Protein AF-A0A954K8K9-F1 (afdb_monomer)

Nearest PDB 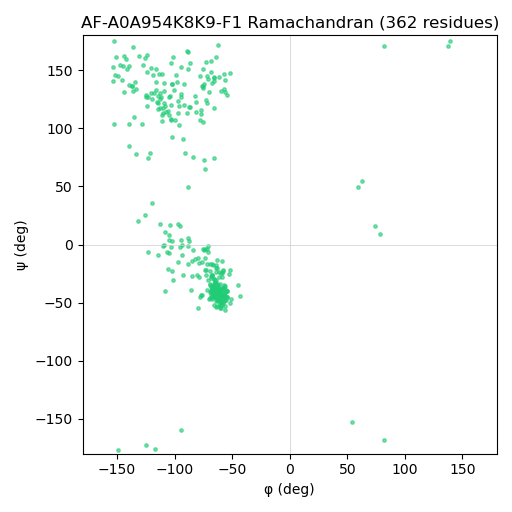structures (foldseek):
  8vh7-assembly2_B  TM=9.430E-01  e=3.653E-07  Pasteurella multocida
  8vh8-assembly4_D  TM=8.348E-01  e=7.525E-08  Pasteurella multocida
  8vh8-assembly3_C  TM=8.414E-01  e=2.571E-07  Pasteurella multocida
  8vh8-assembly2_B  TM=8.417E-01  e=5.833E-07  Pasteurella multocida
  8vh7-assembly1_A  TM=8.246E-01  e=6.558E-07  Pasteurella multocida

Sequence (364 aa):
LVVTSSATLSEKVAKERKNTLIRNAADSNWFSQPPETLRYHSDKPVVGYFGAISDWFDLDLVIKAAQAYPDYEFVLIGSTYMCDTRLAQSVKNIQLIGEVPYADLKGYLYAFDVCIIPFKLTDLILHTNPVKLYEYLAAGKPVVATAMPELLLVKEHVYVSHDSESFIRDIQTALNTKDEPAGIQSRKEFALENQWSNRVEKLEQTIETIYPSVSIVVLTYNNLEFTRACLDSLLEFTNYPNWELVIVDNASSDGTPKFLQTFAEQNDNVKLILNAENVGFSAGNNIGIQNSTGEYIVLLNNDTLMTRGWLWGLIRYFLRDDSLGLLGPVTNNIGNEAKVQMMYNTMEEMAIESRVYTSEHSRQ

Secondary structure (DSSP, 8-state):
--EESSHHHHHHHHTTS--EE----B-HHHHTSPPSS-S---SS-EEEEES---TTB-HHHHHHHHHH-TTSEEEEES--TTS--HHHHHSTTEEEEE---HHHHHHHHTT-SEEEE-B---HHHHT---HHHHHHHHTT--EEEE--HHHHTTTTTSEEESSHHHHHHHHHHHHHTTT-HHHHHHHHHHHHHTBHHHHHHHHHHHHHHHS--EEEEEEE-S-HHHHHHHHHHHHHH---SSEEEEEEE----SSHHHHHHHHHHT-TTEEEEE-SS---HHHHHHHHHHT---SEEEEEETT----TTHHHHHHHHHTT-TT-------BSS-SSTTBPP---SSHHHHHHHHHHHHHHHTT-

Mean predicted aligned error: 6.03 Å

Radius of gyration: 29.99 Å; Cα contacts (8 Å, |Δi|>4): 624; chains: 1; bounding box: 66×40×84 Å

Solvent-accessible surface area (backbone atoms only — not comparable to full-atom values): 19953 Å² total; per-residue (Å²): 140,46,78,26,43,22,69,58,39,34,58,60,44,51,77,81,40,82,66,46,76,54,56,64,38,24,66,17,80,64,41,51,46,84,57,98,53,72,70,51,85,71,99,45,58,27,40,26,39,73,49,76,38,31,73,55,41,34,58,68,57,52,47,53,38,42,68,74,38,72,73,35,35,36,42,39,33,27,46,49,94,60,38,90,51,71,69,48,73,70,38,90,40,48,43,80,71,36,71,72,62,76,87,50,49,50,11,40,55,72,48,30,45,26,35,54,47,55,52,43,89,41,77,70,49,52,41,46,47,68,42,62,55,27,43,38,17,11,54,23,40,30,37,36,29,42,67,39,68,67,52,65,77,42,49,93,60,32,50,67,19,88,48,69,67,49,42,44,51,43,49,55,52,35,51,77,48,34,82,39,65,68,58,24,49,54,19,27,51,56,13,57,75,36,16,49,70,58,48,49,54,52,49,50,55,52,50,41,76,72,41,72,37,29,18,38,26,32,49,39,66,42,60,45,70,40,39,47,52,17,53,53,27,43,66,75,26,57,85,65,85,34,61,39,38,27,38,26,34,36,44,42,84,57,69,31,60,65,53,50,51,57,51,34,75,74,33,96,54,42,46,78,43,80,40,94,52,66,69,52,72,69,54,40,46,50,55,25,58,75,71,50,83,36,83,39,78,42,86,41,62,34,79,44,76,58,40,78,51,49,65,56,66,56,52,57,50,52,77,73,37,84,83,63,88,78,86,80,78,72,38,76,80,58,98,55,88,47,42,44,92,80,88,64,95,46,71,67,50,42,44,52,52,50,50,52,54,50,58,76,56,66,81,114

pLDDT: mean 95.46, std 4.47, range [50.69, 98.88]

Foldseek 3Di:
DAEAADPVVCVVCVVPDDYHYQHAAAPLVVLQDADPAAPDDDPAAEEEDEDEQAPFAPVVLVLVLCVVCVRYAYEYEEHPPHPDCVSVVVRPRYHYPYYDDPSNVSSHLLNHQEYEARGDPDPVQLRDRDHVLLSNLSNLHAYQYEDHPNVVVVVVLYNYDPDSVSSSVVRVVSNVCSPPPVSSVVSNVVNVCRHPVVSVVVVLVVLQVVQFAEEEEEEDADPQVLLVQAVVLCVVAPPRSHYAYEYEYQQHPDCNVVVVVVVCVVDVRYHYHYDPHRPDDVVSRVVSVVVDDTPYYHYDYSNDHDAHCRVVLFVVVCVVDVPDDDDDAQDCDDDDPSHDDDDDDDVVSVNVRVCVVSVVVSVD

Structure (mmCIF, N/CA/C/O backbone):
data_AF-A0A954K8K9-F1
#
_entry.id   AF-A0A954K8K9-F1
#
loop_
_atom_site.group_PDB
_atom_site.id
_atom_site.type_symbol
_atom_site.label_atom_id
_atom_site.label_alt_id
_atom_site.label_comp_id
_atom_site.label_asym_id
_atom_site.label_entity_id
_atom_site.label_seq_id
_atom_site.pdbx_PDB_ins_code
_atom_site.Cartn_x
_atom_site.Cartn_y
_atom_site.Cartn_z
_atom_site.occupancy
_atom_site.B_iso_or_equiv
_atom_site.auth_seq_id
_atom_site.auth_comp_id
_atom_site.auth_asym_id
_atom_site.auth_atom_id
_atom_site.pdbx_PDB_model_num
ATOM 1 N N . LEU A 1 1 ? -13.425 -1.083 1.656 1.00 85.88 1 LEU A N 1
ATOM 2 C CA . LEU A 1 1 ? -12.360 -0.254 1.054 1.00 85.88 1 LEU A CA 1
ATOM 3 C C . LEU A 1 1 ? -12.106 -0.737 -0.366 1.00 85.88 1 LEU A C 1
ATOM 5 O O . LEU A 1 1 ? -11.902 -1.929 -0.550 1.00 85.88 1 LEU A O 1
ATOM 9 N N . VAL A 1 2 ? -12.177 0.155 -1.354 1.00 93.38 2 VAL A N 1
ATOM 10 C CA . VAL A 1 2 ? -11.751 -0.127 -2.733 1.00 93.38 2 VAL A CA 1
ATOM 11 C C . VAL A 1 2 ? -10.478 0.669 -2.988 1.00 93.38 2 VAL A C 1
ATOM 13 O O . VAL A 1 2 ? -10.489 1.889 -2.838 1.00 93.38 2 VAL A O 1
ATOM 16 N N . VAL A 1 3 ? -9.398 -0.019 -3.347 1.00 95.44 3 VAL A N 1
ATOM 17 C CA . VAL A 1 3 ? -8.109 0.600 -3.671 1.00 95.44 3 VAL A CA 1
ATOM 18 C C . VAL A 1 3 ? -7.871 0.472 -5.167 1.00 95.44 3 VAL A C 1
ATOM 20 O O . VAL A 1 3 ? -8.060 -0.602 -5.737 1.00 95.44 3 VAL A O 1
ATOM 23 N N . THR A 1 4 ? -7.481 1.567 -5.807 1.00 97.19 4 THR A N 1
ATOM 24 C CA . THR A 1 4 ? -7.104 1.604 -7.224 1.00 97.19 4 THR A CA 1
ATOM 25 C C . THR A 1 4 ? -5.636 1.990 -7.354 1.00 97.19 4 THR A C 1
ATOM 27 O O . THR A 1 4 ? -5.106 2.686 -6.491 1.00 97.19 4 THR A O 1
ATOM 30 N N . SER A 1 5 ? -4.965 1.526 -8.411 1.00 96.50 5 SER A N 1
ATOM 31 C CA . SER A 1 5 ? -3.517 1.713 -8.591 1.00 96.50 5 SER A CA 1
ATOM 32 C C . SER A 1 5 ? -3.136 2.763 -9.633 1.00 96.50 5 SER A C 1
ATOM 34 O O . SER A 1 5 ? -1.962 3.099 -9.737 1.00 96.50 5 SER A O 1
ATOM 36 N N . SER A 1 6 ? -4.093 3.308 -10.382 1.00 97.06 6 SER A N 1
ATOM 37 C C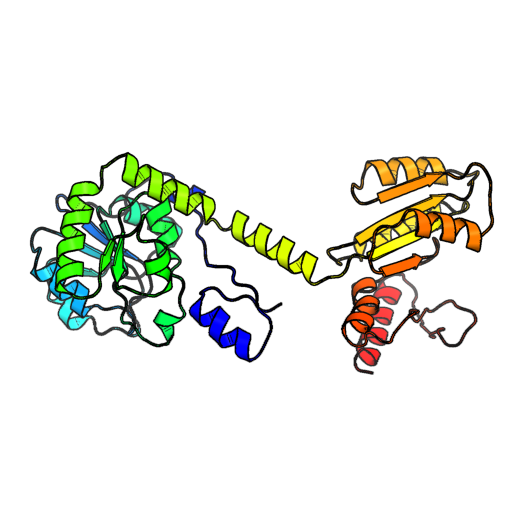A . SER A 1 6 ? -3.872 4.360 -11.382 1.00 97.06 6 SER A CA 1
ATOM 38 C C . SER A 1 6 ? -4.988 5.402 -11.342 1.00 97.06 6 SER A C 1
ATOM 40 O O . SER A 1 6 ? -6.117 5.101 -10.945 1.00 97.06 6 SER A O 1
ATOM 42 N N . ALA A 1 7 ? -4.682 6.629 -11.760 1.00 96.25 7 ALA A N 1
ATOM 43 C CA . ALA A 1 7 ? -5.632 7.738 -11.758 1.00 96.25 7 ALA A CA 1
ATOM 44 C C . ALA A 1 7 ? -6.853 7.451 -12.644 1.00 96.25 7 ALA A C 1
ATOM 46 O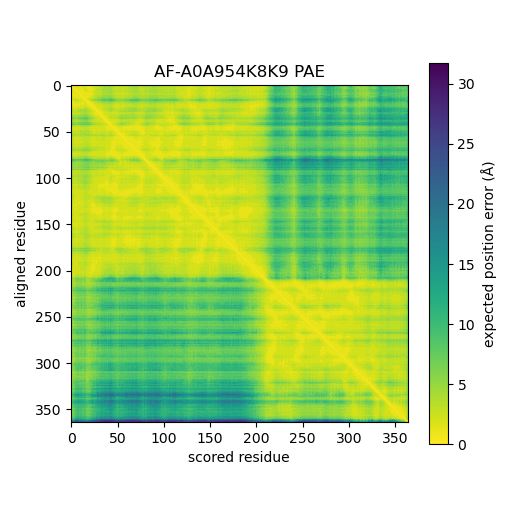 O . ALA A 1 7 ? -7.988 7.589 -12.201 1.00 96.25 7 ALA A O 1
ATOM 47 N N . THR A 1 8 ? -6.632 6.947 -13.856 1.00 95.81 8 THR A N 1
ATOM 48 C CA . THR A 1 8 ? -7.703 6.575 -14.794 1.00 95.81 8 THR A CA 1
ATOM 49 C C . THR A 1 8 ? -8.609 5.476 -14.232 1.00 95.81 8 THR A C 1
ATOM 51 O O . THR A 1 8 ? -9.830 5.543 -14.382 1.00 95.81 8 THR A O 1
ATOM 54 N N . LEU A 1 9 ? -8.051 4.480 -13.527 1.00 96.38 9 LEU A N 1
ATOM 55 C CA . LEU A 1 9 ? -8.844 3.446 -12.853 1.00 96.38 9 LEU A CA 1
ATOM 56 C C . LEU A 1 9 ? -9.620 4.016 -11.670 1.00 96.38 9 LEU A C 1
ATOM 58 O O . LEU A 1 9 ? -10.790 3.678 -11.494 1.00 96.38 9 LEU A O 1
ATOM 62 N N . SER A 1 10 ? -8.994 4.901 -10.897 1.00 97.06 10 SER A N 1
ATOM 63 C CA . SER A 1 10 ? -9.638 5.618 -9.798 1.00 97.06 10 SER A CA 1
ATOM 64 C C . SER A 1 10 ? -10.849 6.416 -10.281 1.00 97.06 10 SER A C 1
ATOM 66 O O . SER A 1 10 ? -11.939 6.257 -9.732 1.00 97.06 10 SER A O 1
ATOM 68 N N . GLU A 1 11 ? -10.702 7.185 -11.361 1.00 96.44 11 GLU A N 1
ATOM 69 C CA . GLU A 1 11 ? -11.781 7.954 -11.991 1.00 96.44 11 GLU A CA 1
ATOM 70 C C . GLU A 1 11 ? -12.893 7.057 -12.545 1.00 96.44 11 GLU A C 1
ATOM 72 O O . GLU A 1 11 ? -14.079 7.360 -12.390 1.00 96.44 11 GLU A O 1
ATOM 77 N N . LYS A 1 12 ? -12.537 5.929 -13.172 1.00 95.50 12 LYS A N 1
ATOM 78 C CA . LYS A 1 12 ? -13.510 4.956 -13.687 1.00 95.50 12 LYS A CA 1
ATOM 79 C C . LYS A 1 12 ? -14.339 4.348 -12.555 1.00 95.50 12 LYS A C 1
ATOM 81 O O . LYS A 1 12 ? -15.563 4.324 -12.650 1.00 95.50 12 LYS A O 1
ATOM 86 N N . VAL A 1 13 ? -13.688 3.904 -11.479 1.00 96.62 13 VAL A N 1
ATOM 87 C CA . VAL A 1 13 ? -14.343 3.294 -10.310 1.00 96.62 13 VAL A CA 1
ATOM 88 C C . VAL A 1 13 ? -15.158 4.317 -9.518 1.00 96.62 13 VAL A C 1
ATOM 90 O O . VAL A 1 13 ? -16.234 3.976 -9.027 1.00 96.62 13 VAL A O 1
ATOM 93 N N . ALA A 1 14 ? -14.703 5.572 -9.435 1.00 96.38 14 ALA A N 1
ATOM 94 C CA . ALA A 1 14 ? -15.379 6.649 -8.705 1.00 96.38 14 ALA A CA 1
ATOM 95 C C . ALA A 1 14 ? -16.812 6.918 -9.194 1.00 96.38 14 ALA A C 1
ATOM 97 O O . ALA A 1 14 ? -17.630 7.421 -8.426 1.00 96.38 14 ALA A O 1
ATOM 98 N N . LYS A 1 15 ? -17.139 6.543 -10.439 1.00 96.25 15 LYS A N 1
ATOM 99 C CA . LYS A 1 15 ? -18.501 6.629 -10.995 1.00 96.25 15 LYS A CA 1
ATOM 100 C C . LYS A 1 15 ? -19.489 5.671 -10.329 1.00 96.25 15 LYS A C 1
ATOM 102 O O . LYS A 1 15 ? -20.684 5.936 -10.340 1.00 96.25 15 LYS A O 1
ATOM 107 N N . GLU A 1 16 ? -19.001 4.564 -9.775 1.00 95.81 16 GLU A N 1
ATOM 108 C CA . GLU A 1 16 ? -19.832 3.539 -9.136 1.00 95.81 16 GLU A CA 1
ATOM 109 C C . GLU A 1 16 ? -19.676 3.532 -7.616 1.00 95.81 16 GLU A C 1
ATOM 111 O O . GLU A 1 16 ? -20.645 3.308 -6.892 1.00 95.81 16 GLU A O 1
ATOM 116 N N . ARG A 1 17 ? -18.446 3.707 -7.118 1.00 92.88 17 ARG A N 1
ATOM 117 C CA . ARG A 1 17 ? -18.096 3.502 -5.708 1.00 92.88 17 ARG A CA 1
ATOM 118 C C . ARG A 1 17 ? -16.964 4.426 -5.271 1.00 92.88 17 ARG A C 1
ATOM 120 O O . ARG A 1 17 ? -16.008 4.658 -6.011 1.00 92.88 17 ARG A O 1
ATOM 127 N N . LYS A 1 18 ? -17.023 4.874 -4.011 1.00 91.44 18 LYS A N 1
ATOM 128 C CA . LYS A 1 18 ? -15.892 5.544 -3.351 1.00 91.44 18 LYS A CA 1
ATOM 129 C C . LYS A 1 18 ? -14.666 4.625 -3.383 1.00 91.44 18 LYS A C 1
ATOM 131 O O . LYS A 1 18 ? -14.771 3.436 -3.075 1.00 91.44 18 LYS A O 1
ATOM 136 N N . ASN A 1 19 ? -13.517 5.181 -3.747 1.00 95.50 19 ASN A N 1
ATOM 137 C CA . ASN A 1 19 ? -12.246 4.471 -3.781 1.00 95.50 19 ASN A CA 1
ATOM 138 C C . ASN A 1 19 ? -11.101 5.397 -3.369 1.00 95.50 19 ASN A C 1
ATOM 140 O O . ASN A 1 19 ? -11.246 6.618 -3.422 1.00 95.50 19 ASN A O 1
ATOM 144 N N . THR A 1 20 ? -9.976 4.794 -3.004 1.00 95.56 20 THR A N 1
ATOM 145 C CA . THR A 1 20 ? -8.728 5.504 -2.722 1.00 95.56 20 THR A CA 1
ATOM 146 C C . THR A 1 20 ? -7.671 5.082 -3.731 1.00 95.56 20 THR A C 1
ATOM 148 O O . THR A 1 20 ? -7.481 3.890 -3.978 1.00 95.56 20 THR A O 1
ATOM 151 N N . LEU A 1 21 ? -6.969 6.060 -4.301 1.00 96.69 21 LEU A N 1
ATOM 152 C CA . LEU A 1 21 ? -5.828 5.821 -5.176 1.00 96.69 21 LEU A CA 1
ATOM 153 C C . LEU A 1 21 ? -4.573 5.555 -4.337 1.00 96.69 21 LEU A C 1
ATOM 155 O O . LEU A 1 21 ? -4.068 6.454 -3.667 1.00 96.69 21 LEU A O 1
ATOM 159 N N . ILE A 1 22 ? -4.052 4.333 -4.414 1.00 96.94 22 ILE A N 1
ATOM 160 C CA . ILE A 1 22 ? -2.743 3.945 -3.881 1.00 96.94 22 ILE A CA 1
ATOM 161 C C . ILE A 1 22 ? -1.995 3.256 -5.019 1.00 96.94 22 ILE A C 1
ATOM 163 O O . ILE A 1 22 ? -2.297 2.123 -5.389 1.00 96.94 22 ILE A O 1
ATOM 167 N N . ARG A 1 23 ? -1.041 3.979 -5.611 1.00 97.38 23 ARG A N 1
ATOM 168 C CA . ARG A 1 23 ? -0.217 3.483 -6.721 1.00 97.38 23 ARG A CA 1
ATOM 169 C C . ARG A 1 23 ? 0.650 2.307 -6.289 1.00 97.38 23 ARG A C 1
ATOM 171 O O . ARG A 1 23 ? 0.925 2.134 -5.100 1.00 97.38 23 ARG A O 1
ATOM 178 N N . ASN A 1 24 ? 1.139 1.552 -7.269 1.00 97.62 24 ASN A N 1
ATOM 179 C CA . ASN A 1 24 ? 2.158 0.549 -7.004 1.00 97.62 24 ASN A CA 1
ATOM 180 C C . ASN A 1 24 ? 3.447 1.204 -6.475 1.00 97.62 24 ASN A C 1
ATOM 182 O O . ASN A 1 24 ? 3.601 2.434 -6.405 1.00 97.62 24 ASN A O 1
ATOM 186 N N . ALA A 1 25 ? 4.356 0.340 -6.053 1.00 97.50 25 ALA A N 1
ATOM 187 C CA . ALA A 1 25 ? 5.659 0.677 -5.518 1.00 97.50 25 ALA A CA 1
ATOM 188 C C . ALA A 1 25 ? 6.651 -0.445 -5.847 1.00 97.50 25 ALA A C 1
ATOM 190 O O . ALA A 1 25 ? 6.300 -1.408 -6.532 1.00 97.50 25 ALA A O 1
ATOM 191 N N . ALA A 1 26 ? 7.882 -0.311 -5.361 1.00 95.44 26 ALA A N 1
ATOM 192 C CA . ALA A 1 26 ? 8.906 -1.345 -5.425 1.00 95.44 26 ALA A CA 1
ATOM 193 C C . ALA A 1 26 ? 9.655 -1.472 -4.091 1.00 95.44 26 ALA A C 1
ATOM 195 O O . ALA A 1 26 ? 9.552 -0.613 -3.209 1.00 95.44 26 ALA A O 1
ATOM 196 N N . ASP A 1 27 ? 10.463 -2.529 -3.979 1.00 94.81 27 ASP A N 1
ATOM 197 C CA . ASP A 1 27 ? 11.472 -2.689 -2.928 1.00 94.81 27 ASP A CA 1
ATOM 198 C C . ASP A 1 27 ? 12.671 -1.763 -3.196 1.00 94.81 27 ASP A C 1
ATOM 200 O O . ASP A 1 27 ? 13.786 -2.209 -3.485 1.00 94.81 27 ASP A O 1
ATOM 204 N N . SER A 1 28 ? 12.449 -0.448 -3.140 1.00 94.62 28 SER A N 1
ATOM 205 C CA . SER A 1 28 ? 13.428 0.563 -3.562 1.00 94.62 28 SER A CA 1
ATOM 206 C C . SER A 1 28 ? 14.763 0.451 -2.814 1.00 94.62 28 SER A C 1
ATOM 208 O O . SER A 1 28 ? 15.833 0.589 -3.411 1.00 94.62 28 SER A O 1
ATOM 210 N N . ASN A 1 29 ? 14.733 0.104 -1.524 1.00 93.62 29 ASN A N 1
ATOM 211 C CA . ASN A 1 29 ? 15.949 -0.154 -0.744 1.00 93.62 29 ASN A CA 1
ATOM 212 C C . ASN A 1 29 ? 16.754 -1.348 -1.277 1.00 93.62 29 ASN A C 1
ATOM 214 O O . ASN A 1 29 ? 17.979 -1.320 -1.248 1.00 93.62 29 ASN A O 1
ATOM 218 N N . TRP A 1 30 ? 16.098 -2.388 -1.794 1.00 94.81 30 TRP A N 1
ATOM 219 C CA . TRP A 1 30 ? 16.785 -3.560 -2.334 1.00 94.81 30 TRP A CA 1
ATOM 220 C C . TRP A 1 30 ? 17.368 -3.298 -3.727 1.00 94.81 30 TRP A C 1
ATOM 222 O O . TRP A 1 30 ? 18.521 -3.662 -3.981 1.00 94.81 30 TRP A O 1
ATOM 232 N N . PHE A 1 31 ? 16.602 -2.639 -4.602 1.00 96.81 31 PHE A N 1
ATOM 233 C CA . PHE A 1 31 ? 17.021 -2.297 -5.967 1.00 96.81 31 PHE A CA 1
ATOM 234 C C . PHE A 1 31 ? 18.041 -1.157 -6.040 1.00 96.81 31 PHE A C 1
ATOM 236 O O . PHE A 1 31 ? 18.759 -1.071 -7.029 1.00 96.81 31 PHE A O 1
ATOM 243 N N . SER A 1 32 ? 18.140 -0.300 -5.020 1.00 95.88 32 SER A N 1
ATOM 244 C CA . SER A 1 32 ? 19.138 0.784 -4.973 1.00 95.88 32 SER A CA 1
ATOM 245 C C . SER A 1 32 ? 20.555 0.325 -4.632 1.00 95.88 32 SER A C 1
ATOM 247 O O . SER A 1 32 ? 21.517 1.069 -4.874 1.00 95.88 32 SER A O 1
ATOM 249 N N . GLN A 1 33 ? 20.689 -0.899 -4.113 1.00 95.19 33 GLN A N 1
ATOM 250 C CA . GLN A 1 33 ? 21.961 -1.514 -3.753 1.00 95.19 33 GLN A CA 1
ATOM 251 C C . GLN A 1 33 ? 22.491 -2.384 -4.896 1.00 95.19 33 GLN A C 1
ATOM 253 O O . GLN A 1 33 ? 21.760 -3.267 -5.357 1.00 95.19 33 GLN A O 1
ATOM 258 N N . PRO A 1 34 ? 23.760 -2.224 -5.312 1.00 94.50 34 PRO A N 1
ATOM 259 C CA . PRO A 1 34 ? 24.336 -3.045 -6.370 1.00 94.50 34 PRO A CA 1
ATOM 260 C C . PRO A 1 34 ? 24.256 -4.548 -6.040 1.00 94.50 34 PRO A C 1
ATOM 262 O O . PRO A 1 34 ? 24.294 -4.935 -4.868 1.00 94.50 34 PRO A O 1
ATOM 265 N N . PRO A 1 35 ? 24.094 -5.415 -7.053 1.00 96.06 35 PRO A N 1
ATOM 266 C CA . PRO A 1 35 ? 24.097 -6.860 -6.869 1.00 96.06 35 PRO A CA 1
ATOM 267 C C . PRO A 1 35 ? 25.517 -7.365 -6.584 1.00 96.06 35 PRO A C 1
ATOM 269 O O . PRO A 1 35 ? 26.498 -6.757 -7.005 1.00 96.06 35 PRO A O 1
ATOM 272 N N . GLU A 1 36 ? 25.627 -8.528 -5.940 1.00 94.25 36 GLU A N 1
ATOM 273 C CA . GLU A 1 36 ? 26.917 -9.213 -5.762 1.00 94.25 36 GLU A CA 1
ATOM 274 C C . GLU A 1 36 ? 27.506 -9.695 -7.093 1.00 94.25 36 GLU A C 1
ATOM 276 O O . GLU A 1 36 ? 28.718 -9.815 -7.250 1.00 94.25 36 GLU A O 1
ATOM 281 N N . THR A 1 37 ? 26.649 -10.013 -8.064 1.00 95.56 37 THR A N 1
ATOM 282 C CA . THR A 1 37 ? 27.055 -10.537 -9.368 1.00 95.56 37 THR A CA 1
ATOM 283 C C . THR A 1 37 ? 26.143 -9.983 -10.454 1.00 95.56 37 THR A C 1
ATOM 285 O O . THR A 1 37 ? 24.917 -10.031 -10.334 1.00 95.56 37 THR A O 1
ATOM 288 N N . LEU A 1 38 ? 26.744 -9.464 -11.526 1.00 97.00 38 LEU A N 1
ATOM 289 C CA . LEU A 1 38 ? 26.013 -9.100 -12.736 1.00 97.00 38 LEU A CA 1
ATOM 290 C C . LEU A 1 38 ? 25.560 -10.367 -13.463 1.00 97.00 38 LEU A C 1
ATOM 292 O O . LEU A 1 38 ? 26.267 -11.372 -13.499 1.00 97.00 38 LEU A O 1
ATOM 296 N N . ARG A 1 39 ? 24.359 -10.324 -14.037 1.00 97.25 39 ARG A N 1
ATOM 297 C CA . ARG A 1 39 ? 23.768 -11.465 -14.757 1.00 97.25 39 ARG A CA 1
ATOM 298 C C . ARG A 1 39 ? 23.839 -11.317 -16.276 1.00 97.25 39 ARG A C 1
ATOM 300 O O . ARG A 1 39 ? 23.449 -12.226 -17.002 1.00 97.25 39 ARG A O 1
ATOM 307 N N . TYR A 1 40 ? 24.363 -10.189 -16.746 1.00 97.50 40 TYR A N 1
ATOM 308 C CA . TYR A 1 40 ? 24.591 -9.898 -18.152 1.00 97.50 40 TYR A CA 1
ATOM 309 C C . TYR A 1 40 ? 25.861 -9.060 -18.300 1.00 97.50 40 TYR A C 1
ATOM 311 O O . TYR A 1 40 ? 26.135 -8.197 -17.467 1.00 97.50 40 TYR A O 1
ATOM 319 N N . HIS A 1 41 ? 26.634 -9.329 -19.349 1.00 96.25 41 HIS A N 1
ATOM 320 C CA . HIS A 1 41 ? 27.878 -8.632 -19.651 1.00 96.25 41 HIS A CA 1
ATOM 321 C C . HIS A 1 41 ? 27.917 -8.313 -21.139 1.00 96.25 41 HIS A C 1
ATOM 323 O O . HIS A 1 41 ? 27.664 -9.193 -21.959 1.00 96.25 41 HIS A O 1
ATOM 329 N N . SER A 1 42 ? 28.252 -7.069 -21.468 1.00 96.06 42 SER A N 1
ATOM 330 C CA . SER A 1 42 ? 28.403 -6.612 -22.843 1.00 96.06 42 SER A CA 1
ATOM 331 C C . SER A 1 42 ? 29.398 -5.464 -22.915 1.00 96.06 42 SER A C 1
ATOM 333 O O . SER A 1 42 ? 29.453 -4.635 -22.008 1.00 96.06 42 SER A O 1
ATOM 335 N N . ASP A 1 43 ? 30.151 -5.409 -24.011 1.00 96.25 43 ASP A N 1
ATOM 336 C CA . ASP A 1 43 ? 30.987 -4.255 -24.363 1.00 96.25 43 ASP A CA 1
ATOM 337 C C . ASP A 1 43 ? 30.178 -3.171 -25.104 1.00 96.25 43 ASP A C 1
ATOM 339 O O . ASP A 1 43 ? 30.696 -2.100 -25.424 1.00 96.25 43 ASP A O 1
ATOM 343 N N . LYS A 1 44 ? 28.905 -3.457 -25.412 1.00 97.88 44 LYS A N 1
ATOM 344 C CA . LYS A 1 44 ? 27.970 -2.564 -26.096 1.00 97.88 44 LYS A CA 1
ATOM 345 C C . LYS A 1 44 ? 26.978 -1.948 -25.110 1.00 97.88 44 LYS A C 1
ATOM 347 O O . LYS A 1 44 ? 26.690 -2.563 -24.085 1.00 97.88 44 LYS A O 1
ATOM 352 N N . PRO A 1 45 ? 26.385 -0.787 -25.443 1.00 98.44 45 PRO A N 1
ATOM 353 C CA . PRO A 1 45 ? 25.280 -0.239 -24.672 1.00 98.44 45 PRO A CA 1
ATOM 354 C C . PRO A 1 45 ? 24.112 -1.222 -24.555 1.00 98.44 45 PRO A C 1
ATOM 356 O O . PRO A 1 45 ? 23.649 -1.752 -25.568 1.00 98.44 45 PRO A O 1
ATOM 359 N N . VAL A 1 46 ? 23.612 -1.428 -23.337 1.00 98.81 46 VAL A N 1
ATOM 360 C CA . VAL A 1 46 ? 22.531 -2.377 -23.048 1.00 98.81 46 VAL A CA 1
ATOM 361 C C . VAL A 1 46 ? 21.219 -1.639 -22.782 1.00 98.81 46 VAL A C 1
ATOM 363 O O . VAL A 1 46 ? 21.066 -0.937 -21.781 1.00 98.81 46 VAL A O 1
ATOM 366 N N . VAL A 1 47 ? 20.238 -1.839 -23.657 1.00 98.88 47 VAL A N 1
ATOM 367 C CA . VAL A 1 47 ? 18.859 -1.372 -23.493 1.00 98.88 47 VAL A CA 1
ATOM 368 C C . VAL A 1 47 ? 18.021 -2.520 -22.940 1.00 98.88 47 VAL A C 1
ATOM 370 O O . VAL A 1 47 ? 17.827 -3.539 -23.600 1.00 98.88 47 VAL A O 1
ATOM 373 N N . GLY A 1 48 ? 17.539 -2.380 -21.711 1.00 98.75 48 GLY A N 1
ATOM 374 C CA . GLY A 1 48 ? 16.947 -3.477 -20.961 1.00 98.75 48 GLY A CA 1
ATOM 375 C C . GLY A 1 48 ? 15.455 -3.342 -20.689 1.00 98.75 48 GLY A C 1
ATOM 376 O O . GLY A 1 48 ? 14.929 -2.254 -20.449 1.00 98.75 48 GLY A O 1
ATOM 377 N N . TYR A 1 49 ? 14.777 -4.482 -20.657 1.00 98.81 49 TYR A N 1
ATOM 378 C CA . TYR A 1 49 ? 13.425 -4.626 -20.137 1.00 98.81 49 TYR A CA 1
ATOM 379 C C . TYR A 1 49 ? 13.316 -5.921 -19.343 1.00 98.81 49 TYR A C 1
ATOM 381 O O . TYR A 1 49 ? 13.758 -6.971 -19.812 1.00 98.81 49 TYR A O 1
ATOM 389 N N . PHE A 1 50 ? 12.644 -5.870 -18.195 1.00 98.06 50 PHE A N 1
ATOM 390 C CA . PHE A 1 50 ? 12.078 -7.065 -17.588 1.00 98.06 50 PHE A CA 1
ATOM 391 C C . PHE A 1 50 ? 10.571 -6.930 -17.334 1.00 98.06 50 PHE A C 1
ATOM 393 O O . PHE A 1 50 ? 10.039 -5.846 -17.075 1.00 98.06 50 PHE A O 1
ATOM 400 N N . GLY A 1 51 ? 9.879 -8.063 -17.412 1.00 96.25 51 GLY A N 1
ATOM 401 C CA . GLY A 1 51 ? 8.436 -8.183 -17.235 1.00 96.25 51 GLY A CA 1
ATOM 402 C C . GLY A 1 51 ? 7.826 -9.125 -18.267 1.00 96.25 51 GLY A C 1
ATOM 403 O O . GLY A 1 51 ? 8.485 -9.553 -19.209 1.00 96.25 51 GLY A O 1
ATOM 404 N N . ALA A 1 52 ? 6.550 -9.470 -18.104 1.00 95.19 52 ALA A N 1
ATOM 405 C CA . ALA A 1 52 ? 5.862 -10.278 -19.107 1.00 95.19 52 ALA A CA 1
ATOM 406 C C . ALA A 1 52 ? 5.857 -9.562 -20.473 1.00 95.19 52 ALA A C 1
ATOM 408 O O . ALA A 1 52 ? 5.508 -8.391 -20.572 1.00 95.19 52 ALA A O 1
ATOM 409 N N . ILE A 1 53 ? 6.221 -10.274 -21.532 1.00 96.38 53 ILE A N 1
ATOM 410 C CA . ILE A 1 53 ? 6.226 -9.795 -22.914 1.00 96.38 53 ILE A CA 1
ATOM 411 C C . ILE A 1 53 ? 4.980 -10.381 -23.583 1.00 96.38 53 ILE A C 1
ATOM 413 O O . ILE A 1 53 ? 4.973 -11.510 -24.067 1.00 96.38 53 ILE A O 1
ATOM 417 N N . SER A 1 54 ? 3.891 -9.619 -23.557 1.00 94.62 54 SER A N 1
ATOM 418 C CA . SER A 1 54 ? 2.571 -10.034 -24.052 1.00 94.62 54 SER A CA 1
ATOM 419 C C . SER A 1 54 ? 2.122 -9.155 -25.224 1.00 94.62 54 SER A C 1
ATOM 421 O O . SER A 1 54 ? 2.838 -8.264 -25.664 1.00 94.62 54 SER A O 1
ATOM 423 N N . ASP A 1 55 ? 0.909 -9.376 -25.708 1.00 93.44 55 ASP A N 1
ATOM 424 C CA . ASP A 1 55 ? 0.184 -8.547 -26.674 1.00 93.44 55 ASP A CA 1
ATOM 425 C C . ASP A 1 55 ? 0.234 -7.023 -26.417 1.00 93.44 55 ASP A C 1
ATOM 427 O O . ASP A 1 55 ? 0.297 -6.248 -27.379 1.00 93.44 55 ASP A O 1
ATOM 431 N N . TRP A 1 56 ? 0.253 -6.589 -25.151 1.00 94.94 56 TRP A N 1
ATOM 432 C CA . TRP A 1 56 ? 0.384 -5.183 -24.739 1.00 94.94 56 TRP A CA 1
ATOM 433 C C . TRP A 1 56 ? 1.818 -4.631 -24.771 1.00 94.94 56 TRP A C 1
ATOM 435 O O . TRP A 1 56 ? 2.004 -3.416 -24.667 1.00 94.94 56 TRP A O 1
ATOM 445 N N . PHE A 1 57 ? 2.828 -5.485 -24.927 1.00 97.44 57 PHE A N 1
ATOM 446 C CA . PHE A 1 57 ? 4.214 -5.079 -25.138 1.00 97.44 57 PHE A CA 1
ATOM 447 C C . PHE A 1 57 ? 4.431 -4.748 -26.622 1.00 97.44 57 PHE A C 1
ATOM 449 O O . PHE A 1 57 ? 4.106 -5.536 -27.514 1.00 97.44 57 PHE A O 1
ATOM 456 N N . ASP A 1 58 ? 4.970 -3.568 -26.909 1.00 97.56 58 ASP A N 1
ATOM 457 C CA . ASP A 1 58 ? 5.232 -3.097 -28.266 1.00 97.56 58 ASP A CA 1
ATOM 458 C C . ASP A 1 58 ? 6.572 -3.628 -28.784 1.00 97.56 58 ASP A C 1
ATOM 460 O O . ASP A 1 58 ? 7.585 -2.930 -28.844 1.00 97.56 58 ASP A O 1
ATOM 464 N N . LEU A 1 59 ? 6.580 -4.916 -29.136 1.00 97.50 59 LEU A N 1
ATOM 465 C CA . LEU A 1 59 ? 7.769 -5.569 -29.675 1.00 97.50 59 LEU A CA 1
ATOM 466 C C . LEU A 1 59 ? 8.194 -4.975 -31.028 1.00 97.50 59 LEU A C 1
ATOM 468 O O . LEU A 1 59 ? 9.388 -4.917 -31.307 1.00 97.50 59 LEU A O 1
ATOM 472 N N . ASP A 1 60 ? 7.252 -4.475 -31.832 1.00 97.62 60 ASP A N 1
ATOM 473 C CA . ASP A 1 60 ? 7.553 -3.821 -33.110 1.00 97.62 60 ASP A CA 1
ATOM 474 C C . ASP A 1 60 ? 8.322 -2.511 -32.899 1.00 97.62 60 ASP A C 1
ATOM 476 O O . ASP A 1 60 ? 9.273 -2.222 -33.629 1.00 97.62 60 ASP A O 1
ATOM 480 N N . LEU A 1 61 ? 7.959 -1.730 -31.877 1.00 98.50 61 LEU A N 1
ATOM 481 C CA . LEU A 1 61 ? 8.713 -0.545 -31.470 1.00 98.50 61 LEU A CA 1
ATOM 482 C C . LEU A 1 61 ? 10.142 -0.901 -31.040 1.00 98.50 61 LEU A C 1
ATOM 484 O O . LEU A 1 61 ? 11.092 -0.236 -31.459 1.00 98.50 61 LEU A O 1
ATOM 488 N N . VAL A 1 62 ? 10.310 -1.973 -30.261 1.00 98.62 62 VAL A N 1
ATOM 489 C CA . VAL A 1 62 ? 11.640 -2.452 -29.852 1.00 98.62 62 VAL A CA 1
ATOM 490 C C . VAL A 1 62 ? 12.460 -2.920 -31.054 1.00 98.62 62 VAL A C 1
ATOM 492 O O . VAL A 1 62 ? 13.633 -2.573 -31.154 1.00 98.62 62 VAL A O 1
ATOM 495 N N . ILE A 1 63 ? 11.855 -3.640 -32.003 1.00 98.56 63 ILE A N 1
ATOM 496 C CA . ILE A 1 63 ? 12.514 -4.065 -33.246 1.00 98.56 63 ILE A CA 1
ATOM 497 C C . ILE A 1 63 ? 13.001 -2.852 -34.048 1.00 98.56 63 ILE A C 1
ATOM 499 O O . ILE A 1 63 ? 14.150 -2.840 -34.491 1.00 98.56 63 ILE A O 1
ATOM 503 N N . LYS A 1 64 ? 12.170 -1.813 -34.202 1.00 98.44 64 LYS A N 1
ATOM 504 C CA . LYS A 1 64 ? 12.568 -0.571 -34.887 1.00 98.44 64 LYS A CA 1
ATOM 505 C C . LYS A 1 64 ? 13.741 0.113 -34.182 1.00 98.44 64 LYS A C 1
ATOM 507 O O . LYS A 1 64 ? 14.676 0.547 -34.849 1.00 98.44 64 LYS A O 1
ATOM 512 N N . ALA A 1 65 ? 13.718 0.177 -32.850 1.00 98.62 65 ALA A N 1
ATOM 513 C CA . ALA A 1 65 ? 14.815 0.741 -32.066 1.00 98.62 65 ALA A CA 1
ATOM 514 C C . ALA A 1 65 ? 16.112 -0.070 -32.207 1.00 98.62 65 ALA A C 1
ATOM 516 O O . ALA A 1 65 ? 17.179 0.506 -32.416 1.00 98.62 65 ALA A O 1
ATOM 517 N N . ALA A 1 66 ? 16.018 -1.400 -32.175 1.00 98.56 66 ALA A N 1
ATOM 518 C CA . ALA A 1 66 ? 17.152 -2.297 -32.368 1.00 98.56 66 ALA A CA 1
ATOM 519 C C . ALA A 1 66 ? 17.779 -2.165 -33.761 1.00 98.56 66 ALA A C 1
ATOM 521 O O . ALA A 1 66 ? 19.002 -2.156 -33.889 1.00 98.56 66 ALA A O 1
ATOM 522 N N . GLN A 1 67 ? 16.957 -1.993 -34.797 1.00 98.19 67 GLN A N 1
ATOM 523 C CA . GLN A 1 67 ? 17.425 -1.747 -36.163 1.00 98.19 67 GLN A CA 1
ATOM 524 C C . GLN A 1 67 ? 18.065 -0.363 -36.334 1.00 98.19 67 GLN A C 1
ATOM 526 O O . GLN A 1 67 ? 19.006 -0.229 -37.115 1.00 98.19 67 GLN A O 1
ATOM 531 N N . ALA A 1 68 ? 17.579 0.653 -35.614 1.00 98.25 68 ALA A N 1
ATOM 532 C CA . ALA A 1 68 ? 18.149 2.000 -35.637 1.00 98.25 68 ALA A CA 1
ATOM 533 C C . ALA A 1 68 ? 19.521 2.077 -34.942 1.00 98.25 68 ALA A C 1
ATOM 535 O O . ALA A 1 68 ? 20.370 2.862 -35.363 1.00 98.25 68 ALA A O 1
ATOM 536 N N . TYR A 1 69 ? 19.757 1.240 -33.925 1.00 97.94 69 TYR A N 1
ATOM 537 C CA . TYR A 1 69 ? 2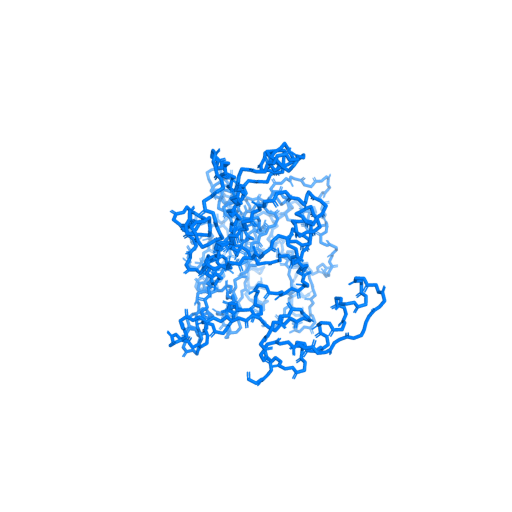1.023 1.169 -33.186 1.00 97.94 69 TYR A CA 1
ATOM 538 C C . TYR A 1 69 ? 21.627 -0.246 -33.218 1.00 97.94 69 TYR A C 1
ATOM 540 O O . TYR A 1 69 ? 21.608 -0.952 -32.207 1.00 97.94 69 TYR A O 1
ATOM 548 N N . PRO A 1 70 ? 22.210 -0.680 -34.353 1.00 97.56 70 PRO A N 1
ATOM 549 C CA . PRO A 1 70 ? 22.795 -2.021 -34.492 1.00 97.56 70 PRO A CA 1
ATOM 550 C C . PRO A 1 70 ? 24.001 -2.276 -33.565 1.00 97.56 70 PRO A C 1
ATOM 552 O O . PRO A 1 70 ? 24.374 -3.429 -33.328 1.00 97.56 70 PRO A O 1
ATOM 555 N N . ASP A 1 71 ? 24.599 -1.209 -33.029 1.00 97.75 71 ASP A N 1
ATOM 556 C CA . ASP A 1 71 ? 25.716 -1.265 -32.082 1.00 97.75 71 ASP A CA 1
ATOM 557 C C . ASP A 1 71 ? 25.273 -1.355 -30.614 1.00 97.75 71 ASP A C 1
ATOM 559 O O . ASP A 1 71 ? 26.127 -1.449 -29.737 1.00 97.75 71 ASP A O 1
ATOM 563 N N . TYR A 1 72 ? 23.967 -1.343 -30.327 1.00 98.50 72 TYR A N 1
ATOM 564 C CA . TYR A 1 72 ? 23.414 -1.554 -28.981 1.00 98.50 72 TYR A CA 1
ATOM 565 C C . TYR A 1 72 ? 22.884 -2.980 -28.856 1.00 98.50 72 TYR A C 1
ATOM 567 O O . TYR A 1 72 ? 22.588 -3.615 -29.867 1.00 98.50 72 TYR A O 1
ATOM 575 N N . GLU A 1 73 ? 22.707 -3.464 -27.631 1.00 98.75 73 GLU A N 1
ATOM 576 C CA . GLU A 1 73 ? 22.032 -4.728 -27.334 1.00 98.75 73 GLU A CA 1
ATOM 577 C C . GLU A 1 73 ? 20.715 -4.487 -26.603 1.00 98.75 73 GLU A C 1
ATOM 579 O O . GLU A 1 73 ? 20.663 -3.766 -25.612 1.00 98.75 73 GLU A O 1
ATOM 584 N N . PHE A 1 74 ? 19.646 -5.115 -27.082 1.00 98.81 74 PHE A N 1
ATOM 585 C CA . PHE A 1 74 ? 18.315 -5.048 -26.494 1.00 98.81 74 PHE A CA 1
ATOM 586 C C . PHE A 1 74 ? 18.040 -6.338 -25.729 1.00 98.81 74 PHE A C 1
ATOM 588 O O . PHE A 1 74 ? 17.823 -7.386 -26.335 1.00 98.81 74 PHE A O 1
ATOM 595 N N . VAL A 1 75 ? 18.052 -6.273 -24.400 1.00 98.75 75 VAL A N 1
ATOM 596 C CA . VAL A 1 75 ? 17.917 -7.438 -23.516 1.00 98.75 75 VAL A CA 1
ATOM 597 C C . VAL A 1 75 ? 16.521 -7.454 -22.910 1.00 98.75 75 VAL A C 1
ATOM 599 O O . VAL A 1 75 ? 16.171 -6.594 -22.102 1.00 98.75 75 VAL A O 1
ATOM 602 N N . LEU A 1 76 ? 15.714 -8.435 -23.307 1.00 98.69 76 LEU A N 1
ATOM 603 C CA . LEU A 1 76 ? 14.319 -8.570 -22.903 1.00 98.69 76 LEU A CA 1
ATOM 604 C C . LEU A 1 76 ? 14.144 -9.831 -22.047 1.00 98.69 76 LEU A C 1
ATOM 606 O O . LEU A 1 76 ? 14.430 -10.948 -22.486 1.00 98.69 76 LEU A O 1
ATOM 610 N N . ILE A 1 77 ? 13.662 -9.645 -20.822 1.00 98.56 77 ILE A N 1
ATOM 611 C CA . ILE A 1 77 ? 13.570 -10.688 -19.796 1.00 98.56 77 ILE A CA 1
ATOM 612 C C . ILE A 1 77 ? 12.108 -10.887 -19.397 1.00 98.56 77 ILE A C 1
ATOM 614 O O . ILE A 1 77 ? 11.447 -9.949 -18.958 1.00 98.56 77 ILE A O 1
ATOM 618 N N . GLY A 1 78 ? 11.617 -12.119 -19.494 1.00 97.31 78 GLY A N 1
ATOM 619 C CA . GLY A 1 78 ? 10.277 -12.506 -19.064 1.00 97.31 78 GLY A CA 1
ATOM 620 C C . GLY A 1 78 ? 9.569 -13.464 -20.018 1.00 97.31 78 GLY A C 1
ATOM 621 O O . GLY A 1 78 ? 10.072 -13.818 -21.086 1.00 97.31 78 GLY A O 1
ATOM 622 N N . SER A 1 79 ? 8.382 -13.906 -19.601 1.00 95.69 79 SER A N 1
ATOM 623 C CA . SER A 1 79 ? 7.537 -14.819 -20.375 1.00 95.69 79 SER A CA 1
ATOM 624 C C . SER A 1 79 ? 7.031 -14.172 -21.661 1.00 95.69 79 SER A C 1
ATOM 626 O O . SER A 1 79 ? 6.679 -12.996 -21.662 1.00 95.69 79 SER A O 1
ATOM 628 N N . THR A 1 80 ? 6.934 -14.953 -22.739 1.00 94.88 80 THR A N 1
ATOM 629 C CA . THR A 1 80 ? 6.474 -14.509 -24.071 1.00 94.88 80 THR A CA 1
ATOM 630 C C . THR A 1 80 ? 5.133 -15.131 -24.483 1.00 94.88 80 THR A C 1
ATOM 632 O O . THR A 1 80 ? 4.773 -15.113 -25.656 1.00 94.88 80 THR A O 1
ATOM 635 N N . TYR A 1 81 ? 4.377 -15.679 -23.521 1.00 86.19 81 TYR A N 1
ATOM 636 C CA . TYR A 1 81 ? 3.213 -16.562 -23.727 1.00 86.19 81 TYR A CA 1
ATOM 637 C C . TYR A 1 81 ? 2.121 -16.037 -24.691 1.00 86.19 81 TYR A C 1
ATOM 639 O O . TYR A 1 81 ? 1.376 -16.833 -25.251 1.00 86.19 81 TYR A O 1
ATOM 647 N N . MET A 1 82 ? 2.037 -14.725 -24.932 1.00 86.94 82 MET A N 1
ATOM 648 C CA . MET A 1 82 ? 1.032 -14.089 -25.803 1.00 86.94 82 MET A CA 1
ATOM 649 C C . MET A 1 82 ? 1.640 -13.100 -26.812 1.00 86.94 82 MET A C 1
ATOM 651 O O . MET A 1 82 ? 0.946 -12.218 -27.316 1.00 86.94 82 MET A O 1
ATOM 655 N N . CYS A 1 83 ? 2.937 -13.212 -27.099 1.00 90.94 83 CYS A N 1
ATOM 656 C CA . CYS A 1 83 ? 3.641 -12.313 -28.009 1.00 90.94 83 CYS A CA 1
ATOM 657 C C . CYS A 1 83 ? 4.332 -13.098 -29.131 1.00 90.94 83 CYS A C 1
ATOM 659 O O . CYS A 1 83 ? 5.072 -14.047 -28.874 1.00 90.94 83 CYS A O 1
ATOM 661 N N . ASP A 1 84 ? 4.102 -12.705 -30.388 1.00 92.38 84 ASP A N 1
ATOM 662 C CA . ASP A 1 84 ? 4.803 -13.291 -31.534 1.00 92.38 84 ASP A CA 1
ATOM 663 C C . ASP A 1 84 ? 6.236 -12.760 -31.606 1.00 92.38 84 ASP A C 1
ATOM 665 O O . ASP A 1 84 ? 6.485 -11.624 -32.004 1.00 92.38 84 ASP A O 1
ATOM 669 N N . THR A 1 85 ? 7.192 -13.605 -31.232 1.00 94.19 85 THR A N 1
ATOM 670 C CA . THR A 1 85 ? 8.608 -13.237 -31.143 1.00 94.19 85 THR A CA 1
ATOM 671 C C . THR A 1 85 ? 9.415 -13.549 -32.401 1.00 94.19 85 THR A C 1
ATOM 673 O O . THR A 1 85 ? 10.605 -13.238 -32.437 1.00 94.19 85 THR A O 1
ATOM 676 N N . ARG A 1 86 ? 8.810 -14.115 -33.458 1.00 93.94 86 ARG A N 1
ATOM 677 C CA . ARG A 1 86 ? 9.543 -14.606 -34.645 1.00 93.94 86 ARG A CA 1
ATOM 678 C C . ARG A 1 86 ? 10.391 -13.530 -35.319 1.00 93.94 86 ARG A C 1
ATOM 680 O O . ARG A 1 86 ? 11.529 -13.792 -35.700 1.00 93.94 86 ARG A O 1
ATOM 687 N N . LEU A 1 87 ? 9.856 -12.314 -35.451 1.00 92.06 87 LEU A N 1
ATOM 688 C CA . LEU A 1 87 ? 10.606 -11.196 -36.025 1.00 92.06 87 LEU A CA 1
ATOM 689 C C . LEU A 1 87 ? 11.748 -10.761 -35.104 1.00 92.06 87 LEU A C 1
ATOM 691 O O . LEU A 1 87 ? 12.873 -10.619 -35.576 1.00 92.06 87 LEU A O 1
ATOM 695 N N . ALA A 1 88 ? 11.499 -10.630 -33.800 1.00 94.44 88 ALA A N 1
ATOM 696 C CA . ALA A 1 88 ? 12.529 -10.258 -32.831 1.00 94.44 88 ALA A CA 1
ATOM 69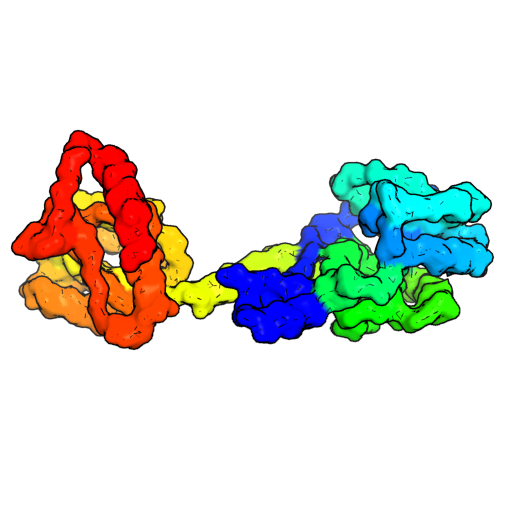7 C C . ALA A 1 88 ? 13.683 -11.271 -32.785 1.00 94.44 88 ALA A C 1
ATOM 699 O O . ALA A 1 88 ? 14.838 -10.867 -32.750 1.00 94.44 88 ALA A O 1
ATOM 700 N N . GLN A 1 89 ? 13.390 -12.572 -32.891 1.00 93.94 89 GLN A N 1
ATOM 701 C CA . GLN A 1 89 ? 14.400 -13.637 -32.970 1.00 93.94 89 GLN A CA 1
ATOM 702 C C . GLN A 1 89 ? 15.313 -13.523 -34.203 1.00 93.94 89 GLN A C 1
ATOM 704 O O . GLN A 1 89 ? 16.430 -14.036 -34.191 1.00 93.94 89 GLN A O 1
ATOM 709 N N . SER A 1 90 ? 14.856 -12.863 -35.274 1.00 94.62 90 SER A N 1
ATOM 710 C CA . SER A 1 90 ? 15.664 -12.623 -36.478 1.00 94.62 90 SER A CA 1
ATOM 711 C C . SER A 1 90 ? 16.564 -11.382 -36.381 1.00 94.62 90 SER A C 1
ATOM 713 O O . SER A 1 90 ? 17.479 -11.217 -37.192 1.00 94.62 90 SER A O 1
ATOM 715 N N . VAL A 1 91 ? 16.334 -10.511 -35.392 1.00 97.62 91 VAL A N 1
ATOM 716 C CA . VAL A 1 91 ? 17.102 -9.280 -35.184 1.00 97.62 91 VAL A CA 1
ATOM 717 C C . VAL A 1 91 ? 18.303 -9.580 -34.289 1.00 97.62 91 VAL A C 1
ATOM 719 O O . VAL A 1 91 ? 18.161 -9.892 -33.113 1.00 97.62 91 VAL A O 1
ATOM 722 N N . LYS A 1 92 ? 19.511 -9.470 -34.855 1.00 96.81 92 LYS A N 1
ATOM 723 C CA . LYS A 1 92 ? 20.759 -9.960 -34.235 1.00 96.81 92 LYS A CA 1
ATOM 724 C C . LYS A 1 92 ? 21.084 -9.356 -32.870 1.00 96.81 92 LYS A C 1
ATOM 726 O O . LYS A 1 92 ? 21.789 -9.988 -32.091 1.00 96.81 92 LYS A O 1
ATOM 731 N N . ASN A 1 93 ? 20.638 -8.132 -32.614 1.00 98.38 93 ASN A N 1
ATOM 732 C CA . ASN A 1 93 ? 20.917 -7.409 -31.383 1.00 98.38 93 ASN A CA 1
ATOM 733 C C . ASN A 1 93 ? 19.730 -7.372 -30.409 1.00 98.38 93 ASN A C 1
ATOM 735 O O . ASN A 1 93 ? 19.752 -6.571 -29.480 1.00 98.38 93 ASN A O 1
ATOM 739 N N . ILE A 1 94 ? 18.725 -8.238 -30.584 1.00 98.56 94 ILE A N 1
ATOM 740 C CA . ILE A 1 94 ? 17.698 -8.503 -29.569 1.00 98.56 94 ILE A CA 1
ATOM 741 C C . ILE A 1 94 ? 17.988 -9.853 -28.903 1.00 98.56 94 ILE A C 1
ATOM 743 O O . ILE A 1 94 ? 18.131 -10.872 -29.574 1.00 98.56 94 ILE A O 1
ATOM 747 N N . GLN A 1 95 ? 18.036 -9.862 -27.572 1.00 98.00 95 GLN A N 1
ATOM 748 C CA . GLN A 1 95 ? 18.205 -11.048 -26.737 1.00 98.00 95 GLN A CA 1
ATOM 749 C C . GLN A 1 95 ? 16.926 -11.295 -25.934 1.00 98.00 95 GLN A C 1
ATOM 751 O O . GLN A 1 95 ? 16.537 -10.478 -25.101 1.00 98.00 95 GLN A O 1
ATOM 756 N N . LEU A 1 96 ? 16.275 -12.435 -26.174 1.00 97.75 96 LEU A N 1
ATOM 757 C CA . LEU A 1 96 ? 15.134 -12.911 -25.388 1.00 97.75 96 LEU A CA 1
ATOM 758 C C . LEU A 1 96 ? 15.649 -13.900 -24.336 1.00 97.75 96 LEU A C 1
ATOM 760 O O . LEU A 1 96 ? 15.946 -15.046 -24.664 1.00 97.75 96 LEU A O 1
ATOM 764 N N . ILE A 1 97 ? 15.765 -13.460 -23.083 1.00 97.75 97 ILE A N 1
ATOM 765 C CA . ILE A 1 97 ? 16.353 -14.265 -21.995 1.00 97.75 97 ILE A CA 1
ATOM 766 C C . ILE A 1 97 ? 15.361 -15.301 -21.446 1.00 97.75 97 ILE A C 1
ATOM 768 O O . ILE A 1 97 ? 15.765 -16.360 -20.970 1.00 97.75 97 ILE A O 1
ATOM 772 N N . GLY A 1 98 ? 14.060 -15.020 -21.541 1.00 96.75 98 GLY A N 1
ATOM 773 C CA . GLY A 1 98 ? 13.020 -15.800 -20.872 1.00 96.75 98 GLY A CA 1
ATOM 774 C C . GLY A 1 98 ? 12.848 -15.397 -19.408 1.00 96.75 98 GLY A C 1
ATOM 775 O O . GLY A 1 98 ? 13.317 -14.341 -18.980 1.00 96.75 98 GLY A O 1
ATOM 776 N N . GLU A 1 99 ? 12.113 -16.206 -18.649 1.00 96.88 99 GLU A N 1
ATOM 777 C CA . GLU A 1 99 ? 11.871 -15.952 -17.228 1.00 96.88 99 GLU A CA 1
ATOM 778 C C . GLU A 1 99 ? 13.114 -16.255 -16.390 1.00 96.88 99 GLU A C 1
ATOM 780 O O . GLU A 1 99 ? 13.784 -17.269 -16.585 1.00 96.88 99 GLU A O 1
ATOM 785 N N . VAL A 1 100 ? 13.393 -15.379 -15.427 1.00 96.94 100 VAL A N 1
ATOM 786 C CA . VAL A 1 100 ? 14.488 -15.537 -14.465 1.00 96.94 100 VAL A CA 1
ATOM 787 C C . VAL A 1 100 ? 13.949 -15.382 -13.042 1.00 96.94 100 VAL A C 1
ATOM 789 O O . VAL A 1 100 ? 12.926 -14.714 -12.849 1.00 96.94 100 VAL A O 1
ATOM 792 N N . PRO A 1 101 ? 14.608 -15.967 -12.027 1.00 96.69 101 PRO A N 1
ATOM 793 C CA . PRO A 1 101 ? 14.237 -15.747 -10.634 1.00 96.69 101 PRO A CA 1
ATOM 794 C C . PRO A 1 101 ? 14.250 -14.258 -10.266 1.00 96.69 101 PRO A C 1
ATOM 796 O O . PRO A 1 101 ? 15.157 -13.525 -10.654 1.00 96.69 101 PRO A O 1
ATOM 799 N N . TYR A 1 102 ? 13.289 -13.814 -9.449 1.00 94.38 102 TYR A N 1
ATOM 800 C CA . TYR A 1 102 ? 13.200 -12.411 -9.012 1.00 94.38 102 TYR A CA 1
ATOM 801 C C . TYR A 1 102 ? 14.505 -11.911 -8.368 1.00 94.38 102 TYR A C 1
ATOM 803 O O . TYR A 1 102 ? 14.963 -10.811 -8.664 1.00 94.38 102 TYR A O 1
ATOM 811 N N . ALA A 1 103 ? 15.162 -12.757 -7.565 1.00 94.81 103 ALA A N 1
ATOM 812 C CA . ALA A 1 103 ? 16.440 -12.443 -6.924 1.00 94.81 103 ALA A CA 1
ATOM 813 C C . ALA A 1 103 ? 17.572 -12.112 -7.920 1.00 94.81 103 ALA A C 1
ATOM 815 O O . ALA A 1 103 ? 18.498 -11.380 -7.570 1.00 94.81 103 ALA A O 1
ATOM 816 N N . ASP A 1 104 ? 17.485 -12.601 -9.161 1.00 95.75 104 ASP A N 1
ATOM 817 C CA . ASP A 1 104 ? 18.476 -12.355 -10.209 1.00 95.75 104 ASP A CA 1
ATOM 818 C C . ASP A 1 104 ? 18.201 -11.079 -11.015 1.00 95.75 104 ASP A C 1
ATOM 820 O O . ASP A 1 104 ? 19.117 -10.561 -11.659 1.00 95.75 104 ASP A O 1
ATOM 824 N N . LEU A 1 105 ? 16.982 -10.523 -10.955 1.00 96.25 105 LEU A N 1
ATOM 825 C CA . LEU A 1 105 ? 16.600 -9.336 -11.731 1.00 96.25 105 LEU A CA 1
ATOM 826 C C . LEU A 1 105 ? 17.515 -8.148 -11.459 1.00 96.25 105 LEU A C 1
ATOM 828 O O . LEU A 1 105 ? 17.875 -7.428 -12.386 1.00 96.25 105 LEU A O 1
ATOM 832 N N . LYS A 1 106 ? 17.959 -7.971 -10.213 1.00 96.19 106 LYS A N 1
ATOM 833 C CA . LYS A 1 106 ? 18.889 -6.898 -9.852 1.00 96.19 106 LYS A CA 1
ATOM 834 C C . LYS A 1 106 ? 20.238 -7.023 -10.566 1.00 96.19 106 LYS A C 1
ATOM 836 O O . LYS A 1 106 ? 20.815 -6.022 -10.982 1.00 96.19 106 LYS A O 1
ATOM 841 N N . GLY A 1 107 ? 20.713 -8.253 -10.758 1.00 97.69 107 GLY A N 1
ATOM 842 C CA . GLY A 1 107 ? 21.928 -8.556 -11.511 1.00 97.69 107 GLY A CA 1
ATOM 843 C C . GLY A 1 107 ? 21.839 -8.181 -12.991 1.00 97.69 107 GLY A C 1
ATOM 844 O O . GLY A 1 107 ? 22.837 -7.762 -13.574 1.00 97.69 107 GLY A O 1
ATOM 845 N N . TYR A 1 108 ? 20.651 -8.295 -13.587 1.00 98.38 108 TYR A N 1
ATOM 846 C CA . TYR A 1 108 ? 20.382 -7.813 -14.944 1.00 98.38 108 TYR A CA 1
ATOM 847 C C . TYR A 1 108 ? 20.182 -6.300 -14.982 1.00 98.38 108 TYR A C 1
ATOM 849 O O . TYR A 1 108 ? 20.782 -5.624 -15.810 1.00 98.38 108 TYR A O 1
ATOM 857 N N . LEU A 1 109 ? 19.398 -5.756 -14.048 1.00 98.38 109 LEU A N 1
ATOM 858 C CA . LEU A 1 109 ? 19.088 -4.331 -13.982 1.00 98.38 109 LEU A CA 1
ATOM 859 C C . LEU A 1 109 ? 20.349 -3.475 -13.953 1.00 98.38 109 LEU A C 1
ATOM 861 O O . LEU A 1 109 ? 20.445 -2.485 -14.670 1.00 98.38 109 LEU A O 1
ATOM 865 N N . TYR A 1 110 ? 21.334 -3.861 -13.143 1.00 98.06 110 TYR A N 1
ATOM 866 C CA . TYR A 1 110 ? 22.580 -3.108 -13.043 1.00 98.06 110 TYR A CA 1
ATOM 867 C C . TYR A 1 110 ? 23.445 -3.196 -14.300 1.00 98.06 110 TYR A C 1
ATOM 869 O O . TYR A 1 110 ? 24.214 -2.263 -14.534 1.00 98.06 110 TYR A O 1
ATOM 877 N N . ALA A 1 111 ? 23.269 -4.235 -15.120 1.00 97.94 111 ALA A N 1
ATOM 878 C CA . ALA A 1 111 ? 23.908 -4.362 -16.425 1.00 97.94 111 ALA A CA 1
ATOM 879 C C . ALA A 1 111 ? 23.224 -3.523 -17.521 1.00 97.94 111 ALA A C 1
ATOM 881 O O . ALA A 1 111 ? 23.827 -3.297 -18.562 1.00 97.94 111 ALA A O 1
ATOM 882 N N . PHE A 1 112 ? 21.991 -3.051 -17.310 1.00 98.62 112 PHE A N 1
ATOM 883 C CA . PHE A 1 112 ? 21.308 -2.173 -18.262 1.00 98.62 112 PHE A CA 1
ATOM 884 C C . PHE A 1 112 ? 21.867 -0.754 -18.192 1.00 98.62 112 PHE A C 1
ATOM 886 O O . PHE A 1 112 ? 22.002 -0.190 -17.108 1.00 98.62 112 PHE A O 1
ATOM 893 N N . ASP A 1 113 ? 22.127 -0.135 -19.334 1.00 98.62 113 ASP A N 1
ATOM 894 C CA . ASP A 1 113 ? 22.467 1.285 -19.417 1.00 98.62 113 ASP A CA 1
ATOM 895 C C . ASP A 1 113 ? 21.216 2.162 -19.474 1.00 98.62 113 ASP A C 1
ATOM 897 O O . ASP A 1 113 ? 21.158 3.213 -18.837 1.00 98.62 113 ASP A O 1
ATOM 901 N N . VAL A 1 114 ? 20.197 1.703 -20.204 1.00 98.75 114 VAL A N 1
ATOM 902 C CA . VAL A 1 114 ? 18.891 2.356 -20.335 1.00 98.75 114 VAL A CA 1
ATOM 903 C C . VAL A 1 114 ? 17.806 1.310 -20.145 1.00 98.75 114 VAL A C 1
ATOM 905 O O . VAL A 1 114 ? 17.875 0.231 -20.726 1.00 98.75 114 VAL A O 1
ATOM 908 N N . CYS A 1 115 ? 16.789 1.618 -19.348 1.00 98.88 115 CYS A N 1
ATOM 909 C CA . CYS A 1 115 ? 15.618 0.757 -19.202 1.00 98.88 115 CYS A CA 1
ATOM 910 C C . CYS A 1 115 ? 14.473 1.264 -20.083 1.00 98.88 115 CYS A C 1
ATOM 912 O O . CYS A 1 115 ? 14.301 2.472 -20.242 1.00 98.88 115 CYS A O 1
ATOM 914 N N . ILE A 1 116 ? 13.661 0.363 -20.635 1.00 98.88 116 ILE A N 1
ATOM 915 C CA . ILE A 1 116 ? 12.528 0.742 -21.489 1.00 98.88 116 ILE A CA 1
ATOM 916 C C . ILE A 1 116 ? 11.183 0.263 -20.946 1.00 98.88 116 ILE A C 1
ATOM 918 O O . ILE A 1 116 ? 11.099 -0.753 -20.263 1.00 98.88 116 ILE A O 1
ATOM 922 N N . ILE A 1 117 ? 10.107 0.986 -21.266 1.00 98.75 117 ILE A N 1
ATOM 923 C CA . ILE A 1 117 ? 8.710 0.585 -21.025 1.00 98.75 117 ILE A CA 1
ATOM 924 C C . ILE A 1 117 ? 7.898 0.840 -22.317 1.00 98.75 117 ILE A C 1
ATOM 926 O O . ILE A 1 117 ? 7.201 1.853 -22.424 1.00 98.75 117 ILE A O 1
ATOM 930 N N . PRO A 1 118 ? 8.016 -0.042 -23.331 1.00 98.19 118 PRO A N 1
ATOM 931 C CA . PRO A 1 118 ? 7.408 0.145 -24.649 1.00 98.19 118 PRO A CA 1
ATOM 932 C C . PRO A 1 118 ? 6.010 -0.487 -24.689 1.00 98.19 118 PRO A C 1
ATOM 934 O O . PRO A 1 118 ? 5.848 -1.616 -25.146 1.00 98.19 118 PRO A O 1
ATOM 937 N N . PHE A 1 119 ? 4.989 0.171 -24.143 1.00 97.81 119 PHE A N 1
ATOM 938 C CA . PHE A 1 119 ? 3.640 -0.414 -24.080 1.00 97.81 119 PHE A CA 1
ATOM 939 C C . PHE A 1 119 ? 2.709 0.150 -25.141 1.00 97.81 119 PHE A C 1
ATOM 941 O O . PHE A 1 119 ? 2.630 1.359 -25.344 1.00 97.81 119 PHE A O 1
ATOM 948 N N . LYS A 1 120 ? 1.916 -0.736 -25.748 1.00 97.00 120 LYS A N 1
ATOM 949 C CA . LYS A 1 120 ? 0.800 -0.346 -26.610 1.00 97.00 120 LYS A CA 1
ATOM 950 C C . LYS A 1 120 ? -0.303 0.259 -25.747 1.00 97.00 120 LYS A C 1
ATOM 952 O O . LYS A 1 120 ? -0.714 -0.345 -24.755 1.00 97.00 120 LYS A O 1
ATOM 957 N N . LEU A 1 121 ? -0.826 1.421 -26.139 1.00 95.38 121 LEU A N 1
ATOM 958 C CA . LEU A 1 121 ? -1.896 2.121 -25.416 1.00 95.38 121 LEU A CA 1
ATOM 959 C C . LEU A 1 121 ? -3.259 1.436 -25.618 1.00 95.38 121 LEU A C 1
ATOM 961 O O . LEU A 1 121 ? -4.126 1.911 -26.345 1.00 95.38 121 LEU A O 1
ATOM 965 N N . THR A 1 122 ? -3.426 0.283 -24.980 1.00 94.88 122 THR A N 1
ATOM 966 C CA . THR A 1 122 ? -4.689 -0.461 -24.882 1.00 94.88 122 THR A CA 1
ATOM 967 C C . THR A 1 122 ? -5.487 -0.007 -23.659 1.00 94.88 122 THR A C 1
ATOM 969 O O . THR A 1 122 ? -4.926 0.618 -22.759 1.00 94.88 122 THR A O 1
ATOM 972 N N . ASP A 1 123 ? -6.775 -0.368 -23.567 1.00 93.81 123 ASP A N 1
ATOM 973 C CA . ASP A 1 123 ? -7.585 -0.067 -22.370 1.00 93.81 123 ASP A CA 1
ATOM 974 C C . ASP A 1 123 ? -6.916 -0.596 -21.090 1.00 93.81 123 ASP A C 1
ATOM 976 O O . ASP A 1 123 ? -6.838 0.117 -20.096 1.00 93.81 123 ASP A O 1
ATOM 980 N N . LEU A 1 124 ? -6.321 -1.794 -21.129 1.00 92.88 124 LEU A N 1
ATOM 981 C CA . LEU A 1 124 ? -5.568 -2.347 -19.999 1.00 92.88 124 LEU A CA 1
ATOM 982 C C . LEU A 1 124 ? -4.406 -1.434 -19.574 1.00 92.88 124 LEU A C 1
ATOM 984 O O . LEU A 1 124 ? -4.261 -1.105 -18.394 1.00 92.88 124 LEU A O 1
ATOM 988 N N . ILE A 1 125 ? -3.579 -1.008 -20.530 1.00 95.00 125 ILE A N 1
ATOM 989 C CA . ILE A 1 125 ? -2.395 -0.187 -20.250 1.00 95.00 125 ILE A CA 1
ATOM 990 C C . ILE A 1 125 ? -2.782 1.214 -19.782 1.00 95.00 125 ILE A C 1
ATOM 992 O O . ILE A 1 125 ? -2.156 1.727 -18.857 1.00 95.00 125 ILE A O 1
ATOM 996 N N . LEU A 1 126 ? -3.851 1.804 -20.327 1.00 95.56 126 LEU A N 1
ATOM 997 C CA . LEU A 1 126 ? -4.354 3.107 -19.881 1.00 95.56 126 LEU A CA 1
ATOM 998 C C . LEU A 1 126 ? -4.734 3.126 -18.394 1.00 95.56 126 LEU A C 1
ATOM 1000 O O . LEU A 1 126 ? -4.693 4.193 -17.789 1.00 95.56 126 LEU A O 1
ATOM 1004 N N . HIS A 1 127 ? -5.053 1.967 -17.808 1.00 96.12 127 HIS A N 1
ATOM 1005 C CA . HIS A 1 127 ? -5.414 1.791 -16.398 1.00 96.12 127 HIS A CA 1
ATOM 1006 C C . HIS A 1 127 ? -4.298 1.160 -15.546 1.00 96.12 127 HIS A C 1
ATOM 1008 O O . HIS A 1 127 ? -4.523 0.828 -14.381 1.00 96.12 127 HIS A O 1
ATOM 1014 N N . THR A 1 128 ? -3.090 1.000 -16.089 1.00 95.62 128 THR A N 1
ATOM 1015 C CA . THR A 1 128 ? -1.968 0.346 -15.403 1.00 95.62 128 THR A CA 1
ATOM 1016 C C . THR A 1 128 ? -1.020 1.365 -14.775 1.00 95.62 128 THR A C 1
ATOM 1018 O O . THR A 1 128 ? -0.674 2.365 -15.394 1.00 95.62 128 THR A O 1
ATOM 1021 N N . ASN A 1 129 ? -0.522 1.071 -13.574 1.00 97.69 129 ASN A N 1
ATOM 1022 C CA . ASN A 1 129 ? 0.624 1.757 -12.978 1.00 97.69 129 ASN A CA 1
ATOM 1023 C C . ASN A 1 129 ? 1.828 0.784 -12.937 1.00 97.69 129 ASN A C 1
ATOM 1025 O O . ASN A 1 129 ? 1.754 -0.264 -12.291 1.00 97.69 129 ASN A O 1
ATOM 1029 N N . PRO A 1 130 ? 2.903 1.035 -13.703 1.00 96.88 130 PRO A N 1
ATOM 1030 C CA . PRO A 1 130 ? 3.954 0.046 -13.945 1.00 96.88 130 PRO A CA 1
ATOM 1031 C C . PRO A 1 130 ? 4.921 -0.130 -12.759 1.00 96.88 130 PRO A C 1
ATOM 1033 O O . PRO A 1 130 ? 5.715 0.760 -12.498 1.00 96.88 130 PRO A O 1
ATOM 1036 N N . VAL A 1 131 ? 4.958 -1.314 -12.129 1.00 97.31 131 VAL A N 1
ATOM 1037 C CA . VAL A 1 131 ? 5.912 -1.638 -11.034 1.00 97.31 131 VAL A CA 1
ATOM 1038 C C . VAL A 1 131 ? 7.376 -1.419 -11.447 1.00 97.31 131 VAL A C 1
ATOM 1040 O O . VAL A 1 131 ? 8.096 -0.694 -10.765 1.00 97.31 131 VAL A O 1
ATOM 1043 N N . LYS A 1 132 ? 7.771 -1.929 -12.626 1.00 95.81 132 LYS A N 1
ATOM 1044 C CA . LYS A 1 132 ? 9.130 -1.786 -13.186 1.00 95.81 132 LYS A CA 1
ATOM 1045 C C . LYS A 1 132 ? 9.657 -0.363 -13.272 1.00 95.81 132 LYS A C 1
ATOM 1047 O O . LYS A 1 132 ? 10.862 -0.173 -13.216 1.00 95.81 132 LYS A O 1
ATOM 1052 N N . LEU A 1 133 ? 8.778 0.638 -13.359 1.00 98.12 133 LEU A N 1
ATOM 1053 C CA . LEU A 1 133 ? 9.213 2.025 -13.271 1.00 98.12 133 LEU A CA 1
ATOM 1054 C C . LEU A 1 133 ? 9.978 2.249 -11.962 1.00 98.12 133 LEU A C 1
ATOM 1056 O O . LEU A 1 133 ? 11.125 2.678 -11.986 1.00 98.12 133 LEU A O 1
ATOM 1060 N N . TYR A 1 134 ? 9.349 1.935 -10.831 1.00 98.38 134 TYR A N 1
ATOM 1061 C CA . TYR A 1 134 ? 9.926 2.166 -9.511 1.00 98.38 134 TYR A CA 1
ATOM 1062 C C . TYR A 1 134 ? 11.192 1.328 -9.301 1.00 98.38 134 TYR A C 1
ATOM 1064 O O . TYR A 1 134 ? 12.163 1.830 -8.744 1.00 98.38 134 TYR A O 1
ATOM 1072 N N . GLU A 1 135 ? 11.221 0.096 -9.817 1.00 98.31 135 GLU A N 1
ATOM 1073 C CA . GLU A 1 135 ? 12.394 -0.789 -9.757 1.00 98.31 135 GLU A CA 1
ATOM 1074 C C . GLU A 1 135 ? 13.590 -0.189 -10.522 1.00 98.31 135 GLU A C 1
ATOM 1076 O O . GLU A 1 135 ? 14.699 -0.112 -9.990 1.00 98.31 135 GLU A O 1
ATOM 1081 N N . TYR A 1 136 ? 13.368 0.314 -11.742 1.00 98.62 136 TYR A N 1
ATOM 1082 C CA . TYR A 1 136 ? 14.412 0.949 -12.553 1.00 98.62 136 TYR A CA 1
ATOM 1083 C C . TYR A 1 136 ? 14.923 2.251 -11.929 1.00 98.62 136 TYR A C 1
ATOM 1085 O O . TYR A 1 136 ? 16.136 2.476 -11.847 1.00 98.62 136 TYR A O 1
ATOM 1093 N N . LEU A 1 137 ? 14.002 3.097 -11.459 1.00 98.50 137 LEU A N 1
ATOM 1094 C CA . LEU A 1 137 ? 14.337 4.369 -10.826 1.00 98.50 137 LEU A CA 1
ATOM 1095 C C . LEU A 1 137 ? 15.082 4.165 -9.498 1.00 98.50 137 LEU A C 1
ATOM 1097 O O . LEU A 1 137 ? 16.022 4.907 -9.219 1.00 98.50 137 LEU A O 1
ATOM 1101 N N . ALA A 1 138 ? 14.757 3.117 -8.733 1.00 98.25 138 ALA A N 1
ATOM 1102 C CA . ALA A 1 138 ? 15.472 2.757 -7.507 1.00 98.25 138 ALA A CA 1
ATOM 1103 C C . ALA A 1 138 ? 16.946 2.413 -7.767 1.00 98.25 138 ALA A C 1
ATOM 1105 O O . ALA A 1 138 ? 17.821 2.821 -7.004 1.00 98.25 138 ALA A O 1
ATOM 1106 N N . ALA A 1 139 ? 17.250 1.735 -8.878 1.00 97.94 139 ALA A N 1
ATOM 1107 C CA . ALA A 1 139 ? 18.630 1.510 -9.317 1.00 97.94 139 ALA A CA 1
ATOM 1108 C C . ALA A 1 139 ? 19.289 2.770 -9.918 1.00 97.94 139 ALA A C 1
ATOM 1110 O O . ALA A 1 139 ? 20.481 2.767 -10.228 1.00 97.94 139 ALA A O 1
ATOM 1111 N N . GLY A 1 140 ? 18.539 3.866 -10.066 1.00 98.12 140 GLY A N 1
ATOM 1112 C CA . GLY A 1 140 ? 18.989 5.111 -10.678 1.00 98.12 140 GLY A CA 1
ATOM 1113 C C . GLY A 1 140 ? 19.107 5.036 -12.198 1.00 98.12 140 GLY A C 1
ATOM 1114 O O . GLY A 1 140 ? 19.742 5.908 -12.789 1.00 98.12 140 GLY A O 1
ATOM 1115 N N . LYS A 1 141 ? 18.518 4.030 -12.853 1.00 98.25 141 LYS A N 1
ATOM 1116 C CA . LYS A 1 141 ? 18.627 3.846 -14.306 1.00 98.25 141 LYS A CA 1
ATOM 1117 C C . LYS A 1 141 ? 17.727 4.833 -15.051 1.00 98.25 141 LYS A C 1
ATOM 1119 O O . LYS A 1 141 ? 16.589 5.036 -14.624 1.00 98.25 141 LYS A O 1
ATOM 1124 N N . PRO A 1 142 ? 18.198 5.465 -16.141 1.00 98.50 142 PRO A N 1
ATOM 1125 C CA . PRO A 1 142 ? 17.317 6.261 -16.980 1.00 98.50 142 PRO A CA 1
ATOM 1126 C C . PRO A 1 142 ? 16.281 5.347 -17.650 1.00 98.50 142 PRO A C 1
ATOM 1128 O O . PRO A 1 142 ? 16.592 4.222 -18.052 1.00 98.50 142 PRO A O 1
ATOM 1131 N N . VAL A 1 143 ? 15.042 5.832 -17.749 1.00 98.81 143 VAL A N 1
ATOM 1132 C CA . VAL A 1 143 ? 13.906 5.073 -18.288 1.00 98.81 143 VAL A CA 1
ATOM 1133 C C . VAL A 1 143 ? 13.324 5.805 -19.489 1.00 98.81 143 VAL A C 1
ATOM 1135 O O . VAL A 1 143 ? 13.026 6.995 -19.387 1.00 98.81 143 VAL A O 1
ATOM 1138 N N . VAL A 1 144 ? 13.122 5.092 -20.597 1.00 98.88 144 VAL A N 1
ATOM 1139 C CA . VAL A 1 144 ? 12.395 5.579 -21.779 1.00 98.88 144 VAL A CA 1
ATOM 1140 C C . VAL A 1 144 ? 11.089 4.814 -21.919 1.00 98.88 144 VAL A C 1
ATOM 1142 O O . VAL A 1 144 ? 11.072 3.584 -21.914 1.00 98.88 144 VAL A O 1
ATOM 1145 N N . ALA A 1 145 ? 9.973 5.522 -22.026 1.00 98.62 145 ALA A N 1
ATOM 1146 C CA . ALA A 1 145 ? 8.660 4.906 -21.978 1.00 98.62 145 ALA A CA 1
ATOM 1147 C C . ALA A 1 145 ? 7.668 5.534 -22.952 1.00 98.62 145 ALA A C 1
ATOM 1149 O O . ALA A 1 145 ? 7.720 6.727 -23.238 1.00 98.62 145 ALA A O 1
ATOM 1150 N N . THR A 1 146 ? 6.709 4.735 -23.416 1.00 98.25 146 THR A N 1
ATOM 1151 C CA . THR A 1 146 ? 5.570 5.246 -24.185 1.00 98.25 146 THR A CA 1
ATOM 1152 C C . THR A 1 146 ? 4.695 6.152 -23.310 1.00 98.25 146 THR A C 1
ATOM 1154 O O . THR A 1 146 ? 4.502 5.885 -22.121 1.00 98.25 146 THR A O 1
ATOM 1157 N N . ALA A 1 147 ? 4.134 7.209 -23.902 1.00 97.25 147 ALA A N 1
ATOM 1158 C CA . ALA A 1 147 ? 3.279 8.203 -23.254 1.00 97.25 147 ALA A CA 1
ATOM 1159 C C . ALA A 1 147 ? 1.933 7.656 -22.747 1.00 97.25 147 ALA A C 1
ATOM 1161 O O . ALA A 1 147 ? 0.872 7.928 -23.304 1.00 97.25 147 ALA A O 1
ATOM 1162 N N . MET A 1 148 ? 1.976 6.903 -21.648 1.00 95.56 148 MET A N 1
ATOM 1163 C CA . MET A 1 148 ? 0.800 6.459 -20.901 1.00 95.56 148 MET A CA 1
ATOM 1164 C C . MET A 1 148 ? 0.473 7.415 -19.735 1.00 95.56 148 MET A C 1
ATOM 1166 O O . MET A 1 148 ? 1.390 8.040 -19.194 1.00 95.56 148 MET A O 1
ATOM 1170 N N . PRO A 1 149 ? -0.802 7.508 -19.295 1.00 96.38 149 PRO A N 1
ATOM 1171 C CA . PRO A 1 149 ? -1.248 8.497 -18.308 1.00 96.38 149 PRO A CA 1
ATOM 1172 C C . PRO A 1 149 ? -0.400 8.556 -17.034 1.00 96.38 149 PRO A C 1
ATOM 1174 O O . PRO A 1 149 ? 0.032 9.630 -16.631 1.00 96.38 149 PRO A O 1
ATOM 1177 N N . GLU A 1 150 ? -0.095 7.402 -16.437 1.00 97.06 150 GLU A N 1
ATOM 1178 C CA . GLU A 1 150 ? 0.687 7.328 -15.195 1.00 97.06 150 GLU A CA 1
ATOM 1179 C C . GLU A 1 150 ? 2.147 7.770 -15.364 1.00 97.06 150 GLU A C 1
ATOM 1181 O O . GLU A 1 150 ? 2.745 8.261 -14.411 1.00 97.06 150 GLU A O 1
ATOM 1186 N N . LEU A 1 151 ? 2.720 7.642 -16.565 1.00 97.12 151 LEU A N 1
ATOM 1187 C CA . LEU A 1 151 ? 4.106 8.040 -16.830 1.00 97.12 151 LEU A CA 1
ATOM 1188 C C . LEU A 1 151 ? 4.235 9.526 -17.173 1.00 97.12 151 LEU A C 1
ATOM 1190 O O . LEU A 1 151 ? 5.250 10.141 -16.856 1.00 97.12 151 LEU A O 1
ATOM 1194 N N . LEU A 1 152 ? 3.184 10.139 -17.725 1.00 97.00 152 LEU A N 1
ATOM 1195 C CA . LEU A 1 152 ? 3.133 11.589 -17.945 1.00 97.00 152 LEU A CA 1
ATOM 1196 C C . LEU A 1 152 ? 3.224 12.387 -16.634 1.00 97.00 152 LEU A C 1
ATOM 1198 O O . LEU A 1 152 ? 3.726 13.511 -16.639 1.00 97.00 152 LEU A O 1
ATOM 1202 N N . LEU A 1 153 ? 2.778 11.800 -15.518 1.00 96.19 153 LEU A N 1
ATOM 1203 C CA . LEU A 1 153 ? 2.841 12.407 -14.184 1.00 96.19 153 LEU A CA 1
ATOM 1204 C C . LEU A 1 153 ? 4.265 12.472 -13.612 1.00 96.19 153 LEU A C 1
ATOM 1206 O O . LEU A 1 153 ? 4.496 13.218 -12.668 1.00 96.19 153 LEU A O 1
ATOM 1210 N N . VAL A 1 154 ? 5.208 11.706 -14.168 1.00 96.31 154 VAL A N 1
ATOM 1211 C CA . VAL A 1 154 ? 6.578 11.544 -13.642 1.00 96.31 154 VAL A CA 1
ATOM 1212 C C . VAL A 1 154 ? 7.645 11.864 -14.692 1.00 96.31 154 VAL A C 1
ATOM 1214 O O . VAL A 1 154 ? 8.775 11.384 -14.619 1.00 96.31 154 VAL A O 1
ATOM 1217 N N . LYS A 1 155 ? 7.296 12.699 -15.678 1.00 96.12 155 LYS A N 1
ATOM 1218 C CA . LYS A 1 155 ? 8.172 13.114 -16.791 1.00 96.12 155 LYS A CA 1
ATOM 1219 C C . LYS A 1 155 ? 9.475 13.805 -16.365 1.00 96.12 155 LYS A C 1
ATOM 1221 O O . LYS A 1 155 ? 10.369 13.972 -17.181 1.00 96.12 155 LYS A O 1
ATOM 1226 N N . GLU A 1 156 ? 9.580 14.230 -15.107 1.00 95.88 156 GLU A N 1
ATOM 1227 C CA . GLU A 1 156 ? 10.817 14.779 -14.536 1.00 95.88 156 GLU A CA 1
ATOM 1228 C C . GLU A 1 156 ? 11.876 13.690 -14.293 1.00 95.88 156 GLU A C 1
ATOM 1230 O O . GLU A 1 156 ? 13.068 13.984 -14.263 1.00 95.88 156 GLU A O 1
ATOM 1235 N N . HIS A 1 157 ? 11.458 12.423 -14.181 1.00 97.31 157 HIS A N 1
ATOM 1236 C CA . HIS A 1 157 ? 12.330 11.277 -13.895 1.00 97.31 157 HIS A CA 1
ATOM 1237 C C . HIS A 1 157 ? 12.415 10.269 -15.054 1.00 97.31 157 HIS A C 1
ATOM 1239 O O . HIS A 1 157 ? 13.222 9.337 -15.004 1.00 97.31 157 HIS A O 1
ATOM 1245 N N . VAL A 1 158 ? 11.576 10.429 -16.083 1.00 97.75 158 VAL A N 1
ATOM 1246 C CA . VAL A 1 158 ? 11.374 9.471 -17.180 1.00 97.75 158 VAL A CA 1
ATOM 1247 C C . VAL A 1 158 ? 11.302 10.210 -18.510 1.00 97.75 158 VAL A C 1
ATOM 1249 O O . VAL A 1 158 ? 10.589 11.204 -18.632 1.00 97.75 158 VAL A O 1
ATOM 1252 N N . TYR A 1 159 ? 11.967 9.682 -19.535 1.00 98.38 159 TYR A N 1
ATOM 1253 C CA . TYR A 1 159 ? 11.774 10.130 -20.910 1.00 98.38 159 TYR A CA 1
ATOM 1254 C C . TYR A 1 159 ? 10.472 9.535 -21.449 1.00 98.38 159 TYR A C 1
ATOM 1256 O O . TYR A 1 159 ? 10.353 8.319 -21.607 1.00 98.38 159 TYR A O 1
ATOM 1264 N N . VAL A 1 160 ? 9.477 10.387 -21.689 1.00 98.06 160 VAL A N 1
ATOM 1265 C CA . VAL A 1 160 ? 8.142 9.966 -22.122 1.00 98.06 160 VAL A CA 1
ATOM 1266 C C . VAL A 1 160 ? 7.937 10.322 -23.591 1.00 98.06 160 VAL A C 1
ATOM 1268 O O . VAL A 1 160 ? 7.864 11.497 -23.948 1.00 98.06 160 VAL A O 1
ATOM 1271 N N . SER A 1 161 ? 7.816 9.300 -24.432 1.00 98.06 161 SER A N 1
ATOM 1272 C CA . SER A 1 161 ? 7.810 9.429 -25.889 1.00 98.06 161 SER A CA 1
ATOM 1273 C C . SER A 1 161 ? 6.423 9.158 -26.477 1.00 98.06 161 SER A C 1
ATOM 1275 O O . SER A 1 161 ? 5.715 8.235 -26.059 1.00 98.06 161 SER A O 1
ATOM 1277 N N . HIS A 1 162 ? 6.024 9.962 -27.463 1.00 96.75 162 HIS A N 1
ATOM 1278 C CA . HIS A 1 162 ? 4.671 9.950 -28.037 1.00 96.75 162 HIS A CA 1
ATOM 1279 C C . HIS A 1 162 ? 4.549 9.129 -29.327 1.00 96.75 162 HIS A C 1
ATOM 1281 O O . HIS A 1 162 ? 3.439 8.803 -29.745 1.00 96.75 162 HIS A O 1
ATOM 1287 N N . ASP A 1 163 ? 5.672 8.782 -29.947 1.00 97.50 163 ASP A N 1
ATOM 1288 C CA . ASP A 1 163 ? 5.744 8.040 -31.202 1.00 97.50 163 ASP A CA 1
ATOM 1289 C C . ASP A 1 163 ? 7.056 7.243 -31.290 1.00 97.50 163 ASP A C 1
ATOM 1291 O O . ASP A 1 163 ? 7.922 7.326 -30.415 1.00 97.50 163 ASP A O 1
ATOM 1295 N N . SER A 1 164 ? 7.213 6.444 -32.349 1.00 97.62 164 SER A N 1
ATOM 1296 C CA . SER A 1 164 ? 8.410 5.617 -32.514 1.00 97.62 164 SER A CA 1
ATOM 1297 C C . SER A 1 164 ? 9.684 6.429 -32.731 1.00 97.62 164 SER A C 1
ATOM 1299 O O . SER A 1 164 ? 10.744 6.004 -32.289 1.00 97.62 164 SER A O 1
ATOM 1301 N N . GLU A 1 165 ? 9.609 7.578 -33.404 1.00 98.31 165 GLU A N 1
ATOM 1302 C CA . GLU A 1 165 ? 10.797 8.392 -33.691 1.00 98.31 165 GLU A CA 1
ATOM 1303 C C . GLU A 1 165 ? 11.345 9.033 -32.414 1.00 98.31 165 GLU A C 1
ATOM 1305 O O . GLU A 1 165 ? 12.541 8.945 -32.133 1.00 98.31 165 GLU A O 1
ATOM 1310 N N . SER A 1 166 ? 10.461 9.620 -31.604 1.00 98.38 166 SER A N 1
ATOM 1311 C CA . SER A 1 166 ? 10.794 10.158 -30.288 1.00 98.38 166 SER A CA 1
ATOM 1312 C C . SER A 1 166 ? 11.308 9.071 -29.354 1.00 98.38 166 SER A C 1
ATOM 1314 O O . SER A 1 166 ? 12.350 9.275 -28.751 1.00 98.38 166 SER A O 1
ATOM 1316 N N . PHE A 1 167 ? 10.679 7.894 -29.308 1.00 98.75 167 PHE A N 1
ATOM 1317 C CA . PHE A 1 167 ? 11.134 6.794 -28.451 1.00 98.75 167 PHE A CA 1
ATOM 1318 C C . PHE A 1 167 ? 12.557 6.338 -28.792 1.00 98.75 167 PHE A C 1
ATOM 1320 O O . PHE A 1 167 ? 13.398 6.177 -27.911 1.00 98.75 167 PHE A O 1
ATOM 1327 N N . ILE A 1 168 ? 12.854 6.178 -30.084 1.00 98.69 168 ILE A N 1
ATOM 1328 C CA . ILE A 1 168 ? 14.186 5.789 -30.559 1.00 98.69 168 ILE A CA 1
ATOM 1329 C C . ILE A 1 168 ? 15.215 6.878 -30.238 1.00 98.69 168 ILE A C 1
ATOM 1331 O O . ILE A 1 168 ? 16.304 6.578 -29.749 1.00 98.69 168 ILE A O 1
ATOM 1335 N N . ARG A 1 169 ? 14.894 8.151 -30.476 1.00 98.56 169 ARG A N 1
ATOM 1336 C CA . ARG A 1 169 ? 15.790 9.266 -30.137 1.00 98.56 169 ARG A CA 1
ATOM 1337 C C . ARG A 1 169 ? 16.040 9.350 -28.629 1.00 98.56 169 ARG A C 1
ATOM 1339 O O . ARG A 1 169 ? 17.181 9.522 -28.207 1.00 98.56 169 ARG A O 1
ATOM 1346 N N . ASP A 1 170 ? 14.995 9.192 -27.827 1.00 98.75 170 ASP A N 1
ATOM 1347 C CA . ASP A 1 170 ? 15.064 9.340 -26.378 1.00 98.75 170 ASP A CA 1
ATOM 1348 C C . ASP A 1 170 ? 15.896 8.216 -25.729 1.00 98.75 170 ASP A C 1
ATOM 1350 O O . ASP A 1 170 ? 16.544 8.472 -24.718 1.00 98.75 170 ASP A O 1
ATOM 1354 N N . ILE A 1 171 ? 15.996 7.018 -26.334 1.00 98.81 171 ILE A N 1
ATOM 1355 C CA . ILE A 1 171 ? 16.972 5.977 -25.927 1.00 98.81 171 ILE A CA 1
ATOM 1356 C C . ILE A 1 171 ? 18.405 6.505 -26.005 1.00 98.81 171 ILE A C 1
ATOM 1358 O O . ILE A 1 171 ? 19.176 6.335 -25.061 1.00 98.81 171 ILE A O 1
ATOM 1362 N N . GLN A 1 172 ? 18.770 7.164 -27.104 1.00 98.44 172 GLN A N 1
ATOM 1363 C CA . GLN A 1 172 ? 20.112 7.723 -27.257 1.00 98.44 172 GLN A CA 1
ATOM 1364 C C . GLN A 1 172 ? 20.343 8.886 -26.288 1.00 98.44 172 GLN A C 1
ATOM 1366 O O . GLN A 1 172 ? 21.412 8.986 -25.689 1.00 98.44 172 GLN A O 1
ATOM 1371 N N . THR A 1 173 ? 19.343 9.750 -26.090 1.00 98.31 173 THR A N 1
ATOM 1372 C CA . THR A 1 173 ? 19.423 10.825 -25.093 1.00 98.31 173 THR A CA 1
ATOM 1373 C C . THR A 1 173 ? 19.624 10.265 -23.686 1.00 98.31 173 THR A C 1
ATOM 1375 O O . THR A 1 173 ? 20.551 10.692 -23.006 1.00 98.31 173 THR A O 1
ATOM 1378 N N . ALA A 1 174 ? 18.824 9.277 -23.283 1.00 98.38 174 ALA A N 1
ATOM 1379 C CA . ALA A 1 174 ? 18.931 8.596 -21.997 1.00 98.38 174 ALA A CA 1
ATOM 1380 C C . ALA A 1 174 ? 20.297 7.927 -21.799 1.00 98.38 174 ALA A C 1
ATOM 1382 O O . ALA A 1 174 ? 20.843 7.959 -20.700 1.00 98.38 174 ALA A O 1
ATOM 1383 N N . LEU A 1 175 ? 20.864 7.342 -22.858 1.00 98.12 175 LEU A N 1
ATOM 1384 C CA . LEU A 1 175 ? 22.189 6.733 -22.808 1.00 98.12 175 LEU A CA 1
ATOM 1385 C C . LEU A 1 175 ? 23.285 7.779 -22.567 1.00 98.12 175 LEU A C 1
ATOM 1387 O O . LEU A 1 175 ? 24.180 7.554 -21.756 1.00 98.12 175 LEU A O 1
ATOM 1391 N N . ASN A 1 176 ? 23.201 8.926 -23.244 1.00 97.50 176 ASN A N 1
ATOM 1392 C CA . ASN A 1 176 ? 24.186 10.003 -23.124 1.00 97.50 176 ASN A CA 1
ATOM 1393 C C . ASN A 1 176 ? 24.172 10.672 -21.740 1.00 97.50 176 ASN A C 1
ATOM 1395 O O . ASN A 1 176 ? 25.192 11.210 -21.319 1.00 97.50 176 ASN A O 1
ATOM 1399 N N . THR A 1 177 ? 23.036 10.639 -21.041 1.00 94.56 177 THR A N 1
ATOM 1400 C CA . THR A 1 177 ? 22.846 11.257 -19.718 1.00 94.56 177 THR A CA 1
ATOM 1401 C C . THR A 1 177 ? 22.817 10.237 -18.575 1.00 94.56 177 THR A C 1
ATOM 1403 O O . THR A 1 177 ? 22.590 10.605 -17.420 1.00 94.56 177 THR A O 1
ATOM 1406 N N . LYS A 1 178 ? 23.040 8.943 -18.855 1.00 94.69 178 LYS A N 1
ATOM 1407 C CA . LYS A 1 178 ? 22.846 7.852 -17.881 1.00 94.69 178 LYS A CA 1
ATOM 1408 C C . LYS A 1 178 ? 23.662 8.031 -16.597 1.00 94.69 178 LYS A C 1
ATOM 1410 O O . LYS A 1 178 ? 23.171 7.706 -15.516 1.00 94.69 178 LYS A O 1
ATOM 1415 N N . ASP A 1 179 ? 24.864 8.591 -16.738 1.00 94.50 179 ASP A N 1
ATOM 1416 C CA . ASP A 1 179 ? 25.854 8.773 -15.675 1.00 94.50 179 ASP A CA 1
ATOM 1417 C C . ASP A 1 179 ? 25.770 10.159 -15.008 1.00 94.50 179 ASP A C 1
ATOM 1419 O O . ASP A 1 179 ? 26.581 10.475 -14.138 1.00 94.50 179 ASP A O 1
ATOM 1423 N N . GLU A 1 180 ? 24.798 11.002 -15.385 1.00 96.88 180 GLU A N 1
ATOM 1424 C CA . GLU A 1 180 ? 24.607 12.314 -14.764 1.00 96.88 180 GLU A CA 1
ATOM 1425 C C . GLU A 1 180 ? 24.193 12.164 -13.288 1.00 96.88 180 GLU A C 1
ATOM 1427 O O . GLU A 1 180 ? 23.097 11.661 -13.003 1.00 96.88 180 GLU A O 1
ATOM 1432 N N . PRO A 1 181 ? 25.007 12.648 -12.323 1.00 97.25 181 PRO A N 1
ATOM 1433 C CA . PRO A 1 181 ? 24.742 12.422 -10.902 1.00 97.25 181 PRO A CA 1
ATOM 1434 C C . PRO A 1 181 ? 23.398 12.987 -10.435 1.00 97.25 181 PRO A C 1
ATOM 1436 O O . PRO A 1 181 ? 22.698 12.344 -9.656 1.00 97.25 181 PRO A O 1
ATOM 1439 N N . ALA A 1 182 ? 23.011 14.161 -10.946 1.00 96.88 182 ALA A N 1
ATOM 1440 C CA . ALA A 1 182 ? 21.737 14.794 -10.611 1.00 96.88 182 ALA A CA 1
ATOM 1441 C C . ALA A 1 182 ? 20.540 13.946 -11.071 1.00 96.88 182 ALA A C 1
ATOM 1443 O O . ALA A 1 182 ? 19.587 13.762 -10.316 1.00 96.88 182 ALA A O 1
ATOM 1444 N N . GLY A 1 183 ? 20.612 13.374 -12.278 1.00 97.06 183 GLY A N 1
ATOM 1445 C CA . GLY A 1 183 ? 19.577 12.485 -12.797 1.00 97.06 183 GLY A CA 1
ATOM 1446 C C . GLY A 1 183 ? 19.484 11.186 -11.998 1.00 97.06 183 GLY A C 1
ATOM 1447 O O . GLY A 1 183 ? 18.387 10.766 -11.640 1.00 97.06 183 GLY A O 1
ATOM 1448 N N . ILE A 1 184 ? 20.622 10.565 -11.671 1.00 98.19 184 ILE A N 1
ATOM 1449 C CA . ILE A 1 184 ? 20.659 9.351 -10.838 1.00 98.19 184 ILE A CA 1
ATOM 1450 C C . ILE A 1 184 ? 20.017 9.617 -9.475 1.00 98.19 184 ILE A C 1
ATOM 1452 O O . ILE A 1 184 ? 19.159 8.845 -9.048 1.00 98.19 184 ILE A O 1
ATOM 1456 N N . GLN A 1 185 ? 20.415 10.705 -8.813 1.00 97.88 185 GLN A N 1
ATOM 1457 C CA . GLN A 1 185 ? 19.916 11.055 -7.488 1.00 97.88 185 GLN A CA 1
ATOM 1458 C C . GLN A 1 185 ? 18.408 11.319 -7.512 1.00 97.88 185 GLN A C 1
ATOM 1460 O O . GLN A 1 185 ? 17.676 10.699 -6.746 1.00 97.88 185 GLN A O 1
ATOM 1465 N N . SER A 1 186 ? 17.944 12.138 -8.460 1.00 97.62 186 SER A N 1
ATOM 1466 C CA . SER A 1 186 ? 16.524 12.456 -8.637 1.00 97.62 186 SER A CA 1
ATOM 1467 C C . SER A 1 186 ? 15.658 11.199 -8.796 1.00 97.62 186 SER A C 1
ATOM 1469 O O . SER A 1 186 ? 14.626 11.057 -8.142 1.00 97.62 186 SER A O 1
ATOM 1471 N N . ARG A 1 187 ? 16.099 10.238 -9.620 1.00 98.38 187 ARG A N 1
ATOM 1472 C CA . ARG A 1 187 ? 15.376 8.973 -9.830 1.00 98.38 187 ARG A CA 1
ATOM 1473 C C . ARG A 1 187 ? 15.329 8.114 -8.564 1.00 98.38 187 ARG A C 1
ATOM 1475 O O . ARG A 1 187 ? 14.279 7.557 -8.244 1.00 98.38 187 ARG A O 1
ATOM 1482 N N . LYS A 1 188 ? 16.445 8.023 -7.832 1.00 98.12 188 LYS A N 1
ATOM 1483 C CA . LYS A 1 188 ? 16.525 7.243 -6.589 1.00 98.12 188 LYS A CA 1
ATOM 1484 C C . LYS A 1 188 ? 15.664 7.835 -5.477 1.00 98.12 188 LYS A C 1
ATOM 1486 O O . LYS A 1 188 ? 14.971 7.081 -4.801 1.00 98.12 188 LYS A O 1
ATOM 1491 N N . GLU A 1 189 ? 15.678 9.156 -5.313 1.00 97.69 189 GLU A N 1
ATOM 1492 C CA . GLU A 1 189 ? 14.834 9.869 -4.346 1.00 97.69 189 GLU A CA 1
ATOM 1493 C C . GLU A 1 189 ? 13.354 9.630 -4.635 1.00 97.69 189 GLU A C 1
ATOM 1495 O O . GLU A 1 189 ? 12.631 9.149 -3.762 1.00 97.69 189 GLU A O 1
ATOM 1500 N N . PHE A 1 190 ? 12.930 9.819 -5.889 1.00 98.06 190 PHE A N 1
ATOM 1501 C CA . PHE A 1 190 ? 11.558 9.531 -6.294 1.00 98.06 190 PHE A CA 1
ATOM 1502 C C . PHE A 1 190 ? 11.160 8.079 -5.991 1.00 98.06 190 PHE A C 1
ATOM 1504 O O . PHE A 1 190 ? 10.068 7.817 -5.488 1.00 98.06 190 PHE A O 1
ATOM 1511 N N . ALA A 1 191 ? 12.028 7.104 -6.269 1.00 97.75 191 ALA A N 1
ATOM 1512 C CA . ALA A 1 191 ? 11.729 5.705 -5.976 1.00 97.75 191 ALA A CA 1
ATOM 1513 C C . ALA A 1 191 ? 11.626 5.418 -4.467 1.00 97.75 191 ALA A C 1
ATOM 1515 O O . ALA A 1 191 ? 10.787 4.611 -4.062 1.00 97.75 191 ALA A O 1
ATOM 1516 N N . LEU A 1 192 ? 12.442 6.068 -3.630 1.00 96.31 192 LEU A N 1
ATOM 1517 C CA . LEU A 1 192 ? 12.381 5.944 -2.169 1.00 96.31 192 LEU A CA 1
ATOM 1518 C C . LEU A 1 192 ? 11.094 6.541 -1.591 1.00 96.31 192 LEU A C 1
ATOM 1520 O O . LEU A 1 192 ? 10.491 5.935 -0.712 1.00 96.31 192 LEU A O 1
ATOM 1524 N N . GLU A 1 193 ? 10.615 7.662 -2.128 1.00 95.56 193 GLU A N 1
ATOM 1525 C CA . GLU A 1 193 ? 9.309 8.238 -1.766 1.00 95.56 193 GLU A CA 1
ATOM 1526 C C . GLU A 1 193 ? 8.125 7.350 -2.195 1.00 95.56 193 GLU A C 1
ATOM 1528 O O . GLU A 1 193 ? 6.999 7.488 -1.710 1.00 95.56 193 GLU A O 1
ATOM 1533 N N . ASN A 1 194 ? 8.370 6.412 -3.114 1.00 96.12 194 ASN A N 1
ATOM 1534 C CA . ASN A 1 194 ? 7.371 5.540 -3.722 1.00 96.12 194 ASN A CA 1
ATOM 1535 C C . ASN A 1 194 ? 7.650 4.045 -3.467 1.00 96.12 194 ASN A C 1
ATOM 1537 O O . ASN A 1 194 ? 7.371 3.209 -4.326 1.00 96.12 194 ASN A O 1
ATOM 1541 N N . GLN A 1 195 ? 8.175 3.698 -2.288 1.00 96.19 195 GLN A N 1
ATOM 1542 C CA . GLN A 1 195 ? 8.404 2.313 -1.846 1.00 96.19 195 GLN A CA 1
ATOM 1543 C C . GLN A 1 195 ? 7.187 1.698 -1.125 1.00 96.19 195 GLN A C 1
ATOM 1545 O O . GLN A 1 195 ? 6.257 2.400 -0.717 1.00 96.19 195 GLN A O 1
ATOM 1550 N N . TRP A 1 196 ? 7.193 0.371 -0.951 1.00 96.69 196 TRP A N 1
ATOM 1551 C CA . TRP A 1 196 ? 6.057 -0.362 -0.376 1.00 96.69 196 TRP A CA 1
ATOM 1552 C C . TRP A 1 196 ? 5.675 0.075 1.039 1.00 96.69 196 TRP A C 1
ATOM 1554 O O . TRP A 1 196 ? 4.482 0.182 1.316 1.00 96.69 196 TRP A O 1
ATOM 1564 N N . SER A 1 197 ? 6.637 0.394 1.911 1.00 95.62 197 SER A N 1
ATOM 1565 C CA . SER A 1 197 ? 6.345 0.851 3.279 1.00 95.62 197 SER A CA 1
ATOM 1566 C C . SER A 1 197 ? 5.484 2.117 3.296 1.00 95.62 197 SER A C 1
ATOM 1568 O O . SER A 1 197 ? 4.492 2.163 4.014 1.00 95.62 197 SER A O 1
ATOM 1570 N N . ASN A 1 198 ? 5.770 3.093 2.428 1.00 95.44 198 ASN A N 1
ATOM 1571 C CA . ASN A 1 198 ? 4.952 4.302 2.289 1.00 95.44 198 ASN A CA 1
ATOM 1572 C C . ASN A 1 198 ? 3.535 3.992 1.771 1.00 95.44 198 ASN A C 1
ATOM 1574 O O . ASN A 1 198 ? 2.577 4.685 2.113 1.00 95.44 198 ASN A O 1
ATOM 1578 N N . ARG A 1 199 ? 3.371 2.956 0.932 1.00 95.81 199 ARG A N 1
ATOM 1579 C CA . ARG A 1 199 ? 2.042 2.528 0.455 1.00 95.81 199 ARG A CA 1
ATOM 1580 C C . ARG A 1 199 ? 1.233 1.849 1.548 1.00 95.81 199 ARG A C 1
ATOM 1582 O O . ARG A 1 199 ? 0.030 2.085 1.617 1.00 95.81 199 ARG A O 1
ATOM 1589 N N . VAL A 1 200 ? 1.886 1.033 2.374 1.00 95.00 200 VAL A N 1
ATOM 1590 C CA . VAL A 1 200 ? 1.265 0.375 3.529 1.00 95.00 200 VAL A CA 1
ATOM 1591 C C . VAL A 1 200 ? 0.815 1.420 4.541 1.00 95.00 200 VAL A C 1
ATOM 1593 O O . VAL A 1 200 ? -0.361 1.433 4.876 1.00 95.00 200 VAL A O 1
ATOM 1596 N N . GLU A 1 201 ? 1.677 2.373 4.899 1.00 93.81 201 GLU A N 1
ATOM 1597 C CA . GLU A 1 201 ? 1.315 3.467 5.807 1.00 93.81 201 GLU A CA 1
ATOM 1598 C C . GLU A 1 201 ? 0.105 4.256 5.276 1.00 93.81 201 GLU A C 1
ATOM 1600 O O . GLU A 1 201 ? -0.861 4.520 5.993 1.00 93.81 201 GLU A O 1
ATOM 1605 N N . LYS A 1 202 ? 0.087 4.571 3.972 1.00 93.69 202 LYS A N 1
ATOM 1606 C CA . LYS A 1 202 ? -1.062 5.253 3.364 1.00 93.69 202 LYS A CA 1
ATOM 1607 C C . LYS A 1 202 ? -2.334 4.403 3.389 1.00 93.69 202 LYS A C 1
ATOM 1609 O O . LYS A 1 202 ? -3.434 4.948 3.531 1.00 93.69 202 LYS A O 1
ATOM 1614 N N . LEU A 1 203 ? -2.205 3.091 3.202 1.00 93.62 203 LEU A N 1
ATOM 1615 C CA . LEU A 1 203 ? -3.318 2.151 3.271 1.00 93.62 203 LEU A CA 1
ATOM 1616 C C . LEU A 1 203 ? -3.872 2.062 4.696 1.00 93.62 203 LEU A C 1
ATOM 1618 O O . LEU A 1 203 ? -5.087 2.127 4.851 1.00 93.62 203 LEU A O 1
ATOM 1622 N N . GLU A 1 204 ? -3.010 1.975 5.705 1.00 90.50 204 GLU A N 1
ATOM 1623 C CA . GLU A 1 204 ? -3.371 1.954 7.127 1.00 90.50 204 GLU A CA 1
ATOM 1624 C C . GLU A 1 204 ? -4.109 3.234 7.523 1.00 90.50 204 GLU A C 1
ATOM 1626 O O . GLU A 1 204 ? -5.256 3.157 7.958 1.00 90.50 204 GLU A O 1
ATOM 1631 N N . GLN A 1 205 ? -3.553 4.407 7.205 1.00 88.94 205 GLN A N 1
ATOM 1632 C CA . GLN A 1 205 ? -4.228 5.697 7.411 1.00 88.94 205 GLN A CA 1
ATOM 1633 C C . GLN A 1 205 ? -5.594 5.747 6.709 1.00 88.94 205 GLN A C 1
ATOM 1635 O O . GLN A 1 205 ? -6.577 6.263 7.237 1.00 88.94 205 GLN A O 1
ATOM 1640 N N . THR A 1 206 ? -5.689 5.204 5.491 1.00 90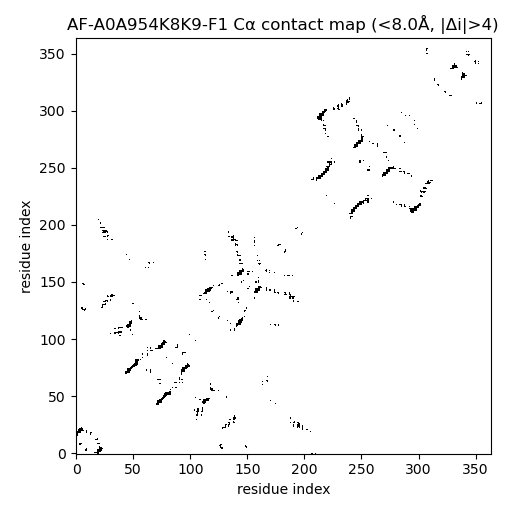.12 206 THR A N 1
ATOM 1641 C CA . THR A 1 206 ? -6.963 5.154 4.757 1.00 90.12 206 THR A CA 1
ATOM 1642 C C . THR A 1 206 ? -7.963 4.231 5.449 1.00 90.12 206 THR A C 1
ATOM 1644 O O . THR A 1 206 ? -9.145 4.560 5.527 1.00 90.12 206 THR A O 1
ATOM 1647 N N . ILE A 1 207 ? -7.511 3.082 5.947 1.00 86.69 207 ILE A N 1
ATOM 1648 C CA . ILE A 1 207 ? -8.333 2.161 6.728 1.00 86.69 207 ILE A CA 1
ATOM 1649 C C . ILE A 1 207 ? -8.847 2.884 7.974 1.00 86.69 207 ILE A C 1
ATOM 1651 O O . ILE A 1 207 ? -10.057 2.923 8.167 1.00 86.69 207 ILE A O 1
ATOM 1655 N N . GLU A 1 208 ? -7.988 3.541 8.747 1.00 82.12 208 GLU A N 1
ATOM 1656 C CA . GLU A 1 208 ? -8.380 4.292 9.947 1.00 82.12 208 GLU A CA 1
ATOM 1657 C C . GLU A 1 208 ? -9.451 5.351 9.666 1.00 82.12 208 GLU A C 1
ATOM 1659 O O . GLU A 1 208 ? -10.406 5.461 10.424 1.00 82.12 208 GLU A O 1
ATOM 1664 N N . THR A 1 209 ? -9.384 6.064 8.535 1.00 82.44 209 THR A N 1
ATOM 1665 C CA . THR A 1 209 ? -10.437 7.038 8.170 1.00 82.44 209 THR A CA 1
ATOM 1666 C C . THR A 1 209 ? -11.795 6.410 7.830 1.00 82.44 209 THR A C 1
ATOM 1668 O O . THR A 1 209 ? -12.802 7.112 7.779 1.00 82.44 209 THR A O 1
ATOM 1671 N N . ILE A 1 210 ? -11.840 5.105 7.553 1.00 85.19 210 ILE A N 1
ATOM 1672 C CA . ILE A 1 210 ? -13.072 4.372 7.216 1.00 85.19 210 ILE A CA 1
ATOM 1673 C C . ILE A 1 210 ? -13.714 3.762 8.460 1.00 85.19 210 ILE A C 1
ATOM 1675 O O . ILE A 1 210 ? -14.921 3.529 8.463 1.00 85.19 210 ILE A O 1
ATOM 1679 N N . TYR A 1 211 ? -12.917 3.484 9.489 1.00 88.75 211 TYR A N 1
ATOM 1680 C CA . TYR A 1 211 ? -13.377 2.948 10.762 1.00 88.75 211 TYR A CA 1
ATOM 1681 C C . TYR A 1 211 ? -13.489 4.101 11.767 1.00 88.75 211 TYR A C 1
ATOM 1683 O O . TYR A 1 211 ? -12.458 4.588 12.232 1.00 88.75 211 TYR A O 1
ATOM 1691 N N . PRO A 1 212 ? -14.710 4.546 12.119 1.00 92.06 212 PRO A N 1
ATOM 1692 C CA . PRO A 1 212 ? -14.900 5.602 13.108 1.00 92.06 212 PRO A CA 1
ATOM 1693 C C . PRO A 1 212 ? -14.166 5.324 14.412 1.00 92.06 212 PRO A C 1
ATOM 1695 O O . PRO A 1 212 ? -14.065 4.160 14.808 1.00 92.06 212 PRO A O 1
ATOM 1698 N N . SER A 1 213 ? -13.701 6.369 15.091 1.00 94.81 213 SER A N 1
ATOM 1699 C CA . SER A 1 213 ? -13.035 6.212 16.381 1.00 94.81 213 SER A CA 1
ATOM 1700 C C . SER A 1 213 ? -14.017 5.738 17.453 1.00 94.81 213 SER A C 1
ATOM 1702 O O . SER A 1 213 ? -15.160 6.195 17.520 1.00 94.81 213 SER A O 1
ATOM 1704 N N . VAL A 1 214 ? -13.568 4.818 18.306 1.00 97.38 214 VAL A N 1
ATOM 1705 C CA . VAL A 1 214 ? -14.368 4.282 19.414 1.00 97.38 214 VAL A CA 1
ATOM 1706 C C . VAL A 1 214 ? -13.625 4.455 20.734 1.00 97.38 214 VAL A C 1
ATOM 1708 O O . VAL A 1 214 ? -12.510 3.963 20.880 1.00 97.38 214 VAL A O 1
ATOM 1711 N N . SER A 1 215 ? -14.264 5.063 21.730 1.00 98.62 215 SER A N 1
ATOM 1712 C CA . SER A 1 215 ? -13.786 5.004 23.113 1.00 98.62 215 SER A CA 1
ATOM 1713 C C . SER A 1 215 ? -14.506 3.893 23.860 1.00 98.62 215 SER A C 1
ATOM 1715 O O . SER A 1 215 ? -15.730 3.910 24.007 1.00 98.62 215 SER A O 1
ATOM 1717 N N . ILE A 1 216 ? -13.746 2.921 24.352 1.00 98.69 216 ILE A N 1
ATOM 1718 C CA . ILE A 1 216 ? -14.264 1.894 25.249 1.00 98.69 216 ILE A CA 1
ATOM 1719 C C . ILE A 1 216 ? -14.049 2.387 26.674 1.00 98.69 216 ILE A C 1
ATOM 1721 O O . ILE A 1 216 ? -12.922 2.639 27.085 1.00 98.69 216 ILE A O 1
ATOM 1725 N N . VAL A 1 217 ? -15.125 2.535 27.434 1.00 98.81 217 VAL A N 1
ATOM 1726 C CA . VAL A 1 217 ? -15.093 2.962 28.831 1.00 98.81 217 VAL A CA 1
ATOM 1727 C C . VAL A 1 217 ? -15.301 1.745 29.715 1.00 98.81 217 VAL A C 1
ATOM 1729 O O . VAL A 1 217 ? -16.345 1.100 29.635 1.00 98.81 217 VAL A O 1
ATOM 1732 N N . VAL A 1 218 ? -14.329 1.457 30.579 1.00 98.62 218 VAL A N 1
ATOM 1733 C CA . VAL A 1 218 ? -14.425 0.399 31.590 1.00 98.62 218 VAL A CA 1
ATOM 1734 C C . VAL A 1 218 ? -14.415 1.032 32.972 1.00 98.62 218 VAL A C 1
ATOM 1736 O O . VAL A 1 218 ? -13.430 1.646 33.374 1.00 98.62 218 VAL A O 1
ATOM 1739 N N . LEU A 1 219 ? -15.506 0.864 33.717 1.00 98.44 219 LEU A N 1
ATOM 1740 C CA . LEU A 1 219 ? -15.576 1.248 35.125 1.00 98.44 219 LEU A CA 1
ATOM 1741 C C . LEU A 1 219 ? -15.243 0.039 36.006 1.00 98.44 219 LEU A C 1
ATOM 1743 O O . LEU A 1 219 ? -15.877 -1.009 35.884 1.00 98.44 219 LEU A O 1
ATOM 1747 N N . THR A 1 220 ? -14.292 0.192 36.925 1.00 97.75 220 THR A N 1
ATOM 1748 C CA . THR A 1 220 ? -13.855 -0.867 37.847 1.00 97.75 220 THR A CA 1
ATOM 1749 C C . THR A 1 220 ? -14.102 -0.476 39.302 1.00 97.75 220 THR A C 1
ATOM 1751 O O . THR A 1 220 ? -14.010 0.692 39.676 1.00 97.75 220 THR A O 1
ATOM 1754 N N . TYR A 1 221 ? -14.423 -1.459 40.145 1.00 97.94 221 TYR A N 1
ATOM 1755 C CA . TYR A 1 221 ? -14.444 -1.317 41.603 1.00 97.94 221 TYR A CA 1
ATOM 1756 C C . TYR A 1 221 ? -14.166 -2.675 42.258 1.00 97.94 221 TYR A C 1
ATOM 1758 O O . TYR A 1 221 ? -15.040 -3.542 42.316 1.00 97.94 221 TYR A O 1
ATOM 1766 N N . ASN A 1 222 ? -12.944 -2.846 42.758 1.00 97.25 222 ASN A N 1
ATOM 1767 C CA . ASN A 1 222 ? -12.358 -4.109 43.200 1.00 97.25 222 ASN A CA 1
ATOM 1768 C C . ASN A 1 222 ? -12.417 -5.195 42.100 1.00 97.25 222 ASN A C 1
ATOM 1770 O O . ASN A 1 222 ? -12.454 -4.891 40.905 1.00 97.25 222 ASN A O 1
ATOM 1774 N N . ASN A 1 223 ? -12.447 -6.468 42.509 1.00 96.69 223 ASN A N 1
ATOM 1775 C CA . ASN A 1 223 ? -12.569 -7.639 41.640 1.00 96.69 223 ASN A CA 1
ATOM 1776 C C . ASN A 1 223 ? -11.440 -7.743 40.606 1.00 96.69 223 ASN A C 1
ATOM 1778 O O . ASN A 1 223 ? -11.693 -7.968 39.421 1.00 96.69 223 ASN A O 1
ATOM 1782 N N . LEU A 1 224 ? -10.194 -7.615 41.070 1.00 98.00 224 LEU A N 1
ATOM 1783 C CA . LEU A 1 224 ? -8.995 -7.681 40.230 1.00 98.00 224 LEU A CA 1
ATOM 1784 C C . LEU A 1 224 ? -9.021 -8.812 39.185 1.00 98.00 224 LEU A C 1
ATOM 1786 O O . LEU A 1 224 ? -8.665 -8.574 38.035 1.00 98.00 224 LEU A O 1
ATOM 1790 N N . GLU A 1 225 ? -9.446 -10.020 39.558 1.00 97.88 225 GLU A N 1
ATOM 1791 C CA . GLU A 1 225 ? -9.459 -11.172 38.644 1.00 97.88 225 GLU A CA 1
ATOM 1792 C C . GLU A 1 225 ? -10.427 -10.988 37.466 1.00 97.88 225 GLU A C 1
ATOM 1794 O O . GLU A 1 225 ? -10.078 -11.313 36.332 1.00 97.88 225 GLU A O 1
ATOM 1799 N N . PHE A 1 226 ? -11.611 -10.410 37.700 1.00 97.06 226 PHE A N 1
ATOM 1800 C CA . PHE A 1 226 ? -12.548 -10.100 36.616 1.00 97.06 226 PHE A CA 1
ATOM 1801 C C . PHE A 1 226 ? -12.014 -8.977 35.739 1.00 97.06 226 PHE A C 1
ATOM 1803 O O . PHE A 1 226 ? -11.962 -9.136 34.522 1.00 97.06 226 PHE A O 1
ATOM 1810 N N . THR A 1 227 ? -11.513 -7.902 36.355 1.00 98.12 227 THR A N 1
ATOM 1811 C CA . THR A 1 227 ? -10.904 -6.784 35.626 1.00 98.12 227 THR A CA 1
ATOM 1812 C C . THR A 1 227 ? -9.773 -7.268 34.721 1.00 98.12 227 THR A C 1
ATOM 1814 O O . THR A 1 227 ? -9.717 -6.893 33.553 1.00 98.12 227 THR A O 1
ATOM 1817 N N . ARG A 1 228 ? -8.897 -8.144 35.226 1.00 98.12 228 ARG A N 1
ATOM 1818 C CA . ARG A 1 228 ? -7.818 -8.750 34.441 1.00 98.12 228 ARG A CA 1
ATOM 1819 C C . ARG A 1 228 ? -8.367 -9.552 33.264 1.00 98.12 228 ARG A C 1
ATOM 1821 O O . ARG A 1 228 ? -7.987 -9.275 32.135 1.00 98.12 228 ARG A O 1
ATOM 1828 N N . ALA A 1 229 ? -9.293 -10.478 33.508 1.00 96.94 229 ALA A N 1
ATOM 1829 C CA . ALA A 1 229 ? -9.863 -11.313 32.451 1.00 96.94 229 ALA A CA 1
ATOM 1830 C C . ALA A 1 229 ? -10.585 -10.489 31.365 1.00 96.94 229 ALA A C 1
ATOM 1832 O O . ALA A 1 229 ? -10.449 -10.772 30.173 1.00 96.94 229 ALA A O 1
ATOM 1833 N N . CYS A 1 230 ? -11.308 -9.437 31.763 1.00 97.81 230 CYS A N 1
ATOM 1834 C CA . CYS A 1 230 ? -11.947 -8.495 30.848 1.00 97.81 230 CYS A CA 1
ATOM 1835 C C . CYS A 1 230 ? -10.909 -7.804 29.960 1.00 97.81 230 CYS A C 1
ATOM 1837 O O . CYS A 1 230 ? -11.016 -7.870 28.736 1.00 97.81 230 CYS A O 1
ATOM 1839 N N . LEU A 1 231 ? -9.888 -7.181 30.556 1.00 98.00 231 LEU A N 1
ATOM 1840 C CA . LEU A 1 231 ? -8.854 -6.450 29.818 1.00 98.00 231 LEU A CA 1
ATOM 1841 C C . LEU A 1 231 ? -8.009 -7.364 28.919 1.00 98.00 231 LEU A C 1
ATOM 1843 O O . LEU A 1 231 ? -7.729 -6.990 27.782 1.00 98.00 231 LEU A O 1
ATOM 1847 N N . ASP A 1 232 ? -7.678 -8.572 29.377 1.00 96.44 232 ASP A N 1
ATOM 1848 C CA . ASP A 1 232 ? -6.957 -9.565 28.574 1.00 96.44 232 ASP A CA 1
ATOM 1849 C C . ASP A 1 232 ? -7.778 -9.950 27.329 1.00 96.44 232 ASP A C 1
ATOM 1851 O O . ASP A 1 232 ? -7.278 -9.880 26.205 1.00 96.44 232 ASP A O 1
ATOM 1855 N N . SER A 1 233 ? -9.074 -10.253 27.497 1.00 96.38 233 SER A N 1
ATOM 1856 C CA . SER A 1 233 ? -9.960 -10.559 26.362 1.00 96.38 233 SER A CA 1
ATOM 1857 C C . SER A 1 233 ? -10.186 -9.354 25.439 1.00 96.38 233 SER A C 1
ATOM 1859 O O . SER A 1 233 ? -10.372 -9.518 24.231 1.00 96.38 233 SER A O 1
ATOM 1861 N N . LEU A 1 234 ? -10.142 -8.131 25.983 1.00 96.75 234 LEU A N 1
ATOM 1862 C CA . LEU A 1 234 ? -10.260 -6.897 25.212 1.00 96.75 234 LEU A CA 1
ATOM 1863 C C . LEU A 1 234 ? -9.090 -6.775 24.244 1.00 96.75 234 LEU A C 1
ATOM 1865 O O . LEU A 1 234 ? -9.317 -6.605 23.046 1.00 96.75 234 LEU A O 1
ATOM 1869 N N . LEU A 1 235 ? -7.863 -6.891 24.754 1.00 95.12 235 LEU A N 1
ATOM 1870 C CA . LEU A 1 235 ? -6.651 -6.805 23.943 1.00 95.12 235 LEU A CA 1
ATOM 1871 C C . LEU A 1 235 ? -6.561 -7.957 22.940 1.00 95.12 235 LEU A C 1
ATOM 1873 O O . LEU A 1 235 ? -6.203 -7.736 21.786 1.00 95.12 235 LEU A O 1
ATOM 1877 N N . GLU A 1 236 ? -6.929 -9.174 23.347 1.00 94.38 236 GLU A N 1
ATOM 1878 C CA . GLU A 1 236 ? -6.857 -10.343 22.470 1.00 94.38 236 GLU A CA 1
ATOM 1879 C C . GLU A 1 236 ? -7.841 -10.259 21.291 1.00 94.38 236 GLU A C 1
ATOM 1881 O O . GLU A 1 236 ? -7.514 -10.649 20.165 1.00 94.38 236 GLU A O 1
ATOM 1886 N N . PHE A 1 237 ? -9.061 -9.766 21.527 1.00 94.44 237 PHE A N 1
ATOM 1887 C CA . PHE A 1 237 ? -10.158 -9.893 20.562 1.00 94.44 237 PHE A CA 1
ATOM 1888 C C . PHE A 1 237 ? -10.593 -8.591 19.885 1.00 94.44 237 PHE A C 1
ATOM 1890 O O . PHE A 1 237 ? -11.466 -8.632 19.007 1.00 94.44 237 PHE A O 1
ATOM 1897 N N . THR A 1 238 ? -9.983 -7.453 20.224 1.00 94.81 238 THR A N 1
ATOM 1898 C CA . THR A 1 238 ? -10.259 -6.164 19.573 1.00 94.81 238 THR A CA 1
ATOM 1899 C C . THR A 1 238 ? -9.298 -5.928 18.411 1.00 94.81 238 THR A C 1
ATOM 1901 O O . THR A 1 238 ? -8.234 -5.343 18.554 1.00 94.81 238 THR A O 1
ATOM 1904 N N . ASN A 1 239 ? -9.710 -6.359 17.219 1.00 90.25 239 ASN A N 1
ATOM 1905 C CA . ASN A 1 239 ? -8.995 -6.131 15.956 1.00 90.25 239 ASN A CA 1
ATOM 1906 C C . ASN A 1 239 ? -9.500 -4.897 15.183 1.00 90.25 239 ASN A C 1
ATOM 1908 O O . ASN A 1 239 ? -9.282 -4.777 13.977 1.00 90.25 239 ASN A O 1
ATOM 1912 N N . TYR A 1 240 ? -10.252 -4.028 15.854 1.00 93.19 240 TYR A N 1
ATOM 1913 C CA . TYR A 1 240 ? -10.725 -2.773 15.290 1.00 93.19 240 TYR A CA 1
ATOM 1914 C C . TYR A 1 240 ? -9.548 -1.782 15.249 1.00 93.19 240 TYR A C 1
ATOM 1916 O O . TYR A 1 240 ? -8.801 -1.737 16.220 1.00 93.19 240 TYR A O 1
ATOM 1924 N N . PRO A 1 241 ? -9.333 -1.017 14.166 1.00 90.56 241 PRO A N 1
ATOM 1925 C CA . PRO A 1 241 ? -8.101 -0.236 14.023 1.00 90.56 241 PRO A CA 1
ATOM 1926 C C . PRO A 1 241 ? -8.106 1.093 14.794 1.00 90.56 241 PRO A C 1
ATOM 1928 O O . PRO A 1 241 ? -7.046 1.578 15.154 1.00 90.56 241 PRO A O 1
ATOM 1931 N N . ASN A 1 242 ? -9.277 1.683 15.056 1.00 93.12 242 ASN A N 1
ATOM 1932 C CA . ASN A 1 242 ? -9.389 3.045 15.584 1.00 93.12 242 ASN A CA 1
ATOM 1933 C C . ASN A 1 242 ? -10.143 3.067 16.924 1.00 93.12 242 ASN A C 1
ATOM 1935 O O . ASN A 1 242 ? -11.346 3.336 16.968 1.00 93.12 242 ASN A O 1
ATOM 1939 N N . TRP A 1 243 ? -9.466 2.706 18.015 1.00 95.69 243 TRP A N 1
ATOM 1940 C CA . TRP A 1 243 ? -10.066 2.688 19.350 1.00 95.69 243 TRP A CA 1
ATOM 1941 C C . TRP A 1 243 ? -9.087 3.089 20.454 1.00 95.69 243 TRP A C 1
ATOM 1943 O O . TRP A 1 243 ? -7.880 2.868 20.354 1.00 95.69 243 TRP A O 1
ATOM 1953 N N . GLU A 1 244 ? -9.641 3.620 21.539 1.00 97.69 244 GLU A N 1
ATOM 1954 C CA . GLU A 1 244 ? -8.941 3.866 22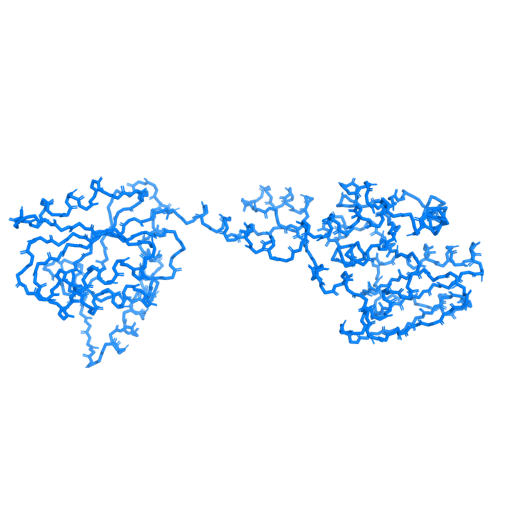.800 1.00 97.69 244 GLU A CA 1
ATOM 1955 C C . GLU A 1 244 ? -9.685 3.209 23.968 1.00 97.69 244 GLU A C 1
ATOM 1957 O O . GLU A 1 244 ? -10.888 2.928 23.889 1.00 97.69 244 GLU A O 1
ATOM 1962 N N . LEU A 1 245 ? -8.976 3.003 25.073 1.00 98.69 245 LEU A N 1
ATOM 1963 C CA . LEU A 1 245 ? -9.542 2.511 26.322 1.00 98.69 245 LEU A CA 1
ATOM 1964 C C . LEU A 1 245 ? -9.479 3.587 27.397 1.00 98.69 245 LEU A C 1
ATOM 1966 O O . LEU A 1 245 ? -8.401 4.064 27.736 1.00 98.69 245 LEU A O 1
ATOM 1970 N N . VAL A 1 246 ? -10.614 3.903 28.006 1.00 98.81 246 VAL A N 1
ATOM 1971 C CA . VAL A 1 246 ? -10.693 4.763 29.186 1.00 98.81 246 VAL A CA 1
ATOM 1972 C C . VAL A 1 246 ? -11.102 3.908 30.377 1.00 98.81 246 VAL A C 1
ATOM 1974 O O . VAL A 1 246 ? -12.253 3.491 30.496 1.00 98.81 246 VAL A O 1
ATOM 1977 N N . ILE A 1 247 ? -10.154 3.641 31.269 1.00 98.75 247 ILE A N 1
ATOM 1978 C CA . ILE A 1 247 ? -10.396 2.881 32.494 1.00 98.75 247 ILE A CA 1
ATOM 1979 C C . ILE A 1 247 ? -10.615 3.861 33.641 1.00 98.75 247 ILE A C 1
ATOM 1981 O O . ILE A 1 247 ? -9.755 4.694 33.928 1.00 98.75 247 ILE A O 1
ATOM 1985 N N . VAL A 1 248 ? -11.751 3.741 34.318 1.00 98.81 248 VAL A N 1
ATOM 1986 C CA . VAL A 1 248 ? -12.068 4.496 35.530 1.00 98.81 248 VAL A CA 1
ATOM 1987 C C . VAL A 1 248 ? -12.071 3.529 36.703 1.00 98.81 248 VAL A C 1
ATOM 1989 O O . VAL A 1 248 ? -12.961 2.693 36.812 1.00 98.81 248 VAL A O 1
ATOM 1992 N N . ASP A 1 249 ? -11.102 3.656 37.602 1.00 98.62 249 ASP A N 1
ATOM 1993 C CA . ASP A 1 249 ? -11.128 2.954 38.878 1.00 98.62 249 ASP A CA 1
ATOM 1994 C C . ASP A 1 249 ? -11.897 3.767 39.913 1.00 98.62 249 ASP A C 1
ATOM 1996 O O . ASP A 1 249 ? -11.523 4.888 40.261 1.00 98.62 249 ASP A O 1
ATOM 2000 N N . ASN A 1 250 ? -12.988 3.201 40.419 1.00 97.94 250 ASN A N 1
ATOM 2001 C CA . ASN A 1 250 ? -13.922 3.885 41.302 1.00 97.94 250 ASN A CA 1
ATOM 2002 C C . ASN A 1 250 ? -13.526 3.754 42.782 1.00 97.94 250 ASN A C 1
ATOM 2004 O O . ASN A 1 250 ? -14.350 3.379 43.619 1.00 97.94 250 ASN A O 1
ATOM 2008 N N . ALA A 1 251 ? -12.256 4.041 43.078 1.00 98.19 251 ALA A N 1
ATOM 2009 C CA . ALA A 1 251 ? -11.616 3.900 44.385 1.00 98.19 251 ALA A CA 1
ATOM 2010 C C . ALA A 1 251 ? -11.570 2.449 44.901 1.00 98.19 251 ALA A C 1
ATOM 2012 O O . ALA A 1 251 ? -12.035 2.143 46.005 1.00 98.19 251 ALA A O 1
ATOM 2013 N N . SER A 1 252 ? -11.012 1.541 44.097 1.00 98.31 252 SER A N 1
ATOM 2014 C CA . SER A 1 252 ? -10.759 0.162 44.520 1.00 98.31 252 SER A CA 1
ATOM 2015 C C . SER A 1 252 ? -9.798 0.106 45.709 1.00 98.31 252 SER A C 1
ATOM 2017 O O . SER A 1 252 ? -8.845 0.876 45.815 1.00 98.31 252 SER A O 1
ATOM 2019 N N . SER A 1 253 ? -10.044 -0.849 46.604 1.00 97.81 253 SER A N 1
ATOM 2020 C CA . SER A 1 253 ? -9.259 -1.070 47.830 1.00 97.81 253 SER A CA 1
ATOM 2021 C C . SER A 1 253 ? -8.365 -2.313 47.772 1.00 97.81 253 SER A C 1
ATOM 2023 O O . SER A 1 253 ? -7.579 -2.555 48.687 1.00 97.81 253 SER A O 1
ATOM 2025 N N . ASP A 1 254 ? -8.499 -3.111 46.712 1.00 97.81 254 ASP A N 1
ATOM 2026 C CA . ASP A 1 254 ? -7.714 -4.318 46.467 1.00 97.81 254 ASP A CA 1
ATOM 2027 C C . ASP A 1 254 ? -6.488 -4.031 45.572 1.00 97.81 254 ASP A C 1
ATOM 2029 O O . ASP A 1 254 ? -6.007 -2.904 45.471 1.00 97.81 254 ASP A O 1
ATOM 2033 N N . GLY A 1 255 ? -5.934 -5.065 44.931 1.00 98.12 255 GLY A N 1
ATOM 2034 C CA . GLY A 1 255 ? -4.786 -4.927 44.029 1.00 98.12 255 GLY A CA 1
ATOM 2035 C C . GLY A 1 255 ? -5.088 -4.244 42.686 1.00 98.12 255 GLY A C 1
ATOM 2036 O O . GLY A 1 255 ? -4.155 -4.039 41.906 1.00 98.12 255 GLY A O 1
ATOM 2037 N N . THR A 1 256 ? -6.349 -3.895 42.404 1.00 98.44 256 THR A N 1
ATOM 2038 C CA . THR A 1 256 ? -6.792 -3.339 41.114 1.00 98.44 256 THR A CA 1
ATOM 2039 C C . THR A 1 256 ? -6.055 -2.058 40.719 1.00 98.44 256 THR A C 1
ATOM 2041 O O . THR A 1 256 ? -5.511 -2.042 39.616 1.00 98.44 256 THR A O 1
ATOM 2044 N N . PRO A 1 257 ? -5.898 -1.027 41.579 1.00 98.50 257 PRO A N 1
ATOM 2045 C CA . PRO A 1 257 ? -5.251 0.222 41.168 1.00 98.50 257 PRO A CA 1
ATOM 2046 C C . PRO A 1 257 ? -3.807 0.018 40.702 1.00 98.50 257 PRO A C 1
ATOM 2048 O O . PRO A 1 257 ? -3.395 0.561 39.679 1.00 98.50 257 PRO A O 1
ATOM 2051 N N . LYS A 1 258 ? -3.045 -0.819 41.418 1.00 98.56 258 LYS A N 1
ATOM 2052 C CA . LYS A 1 258 ? -1.652 -1.122 41.068 1.00 98.56 258 LYS A CA 1
ATOM 2053 C C . LYS A 1 258 ? -1.558 -1.888 39.749 1.00 98.56 258 LYS A C 1
ATOM 2055 O O . LYS A 1 258 ? -0.683 -1.602 38.940 1.00 98.56 258 LYS A O 1
ATOM 2060 N N . PHE A 1 259 ? -2.447 -2.857 39.536 1.00 98.62 259 PHE A N 1
ATOM 2061 C CA . PHE A 1 259 ? -2.513 -3.588 38.273 1.00 98.62 259 PHE A CA 1
ATOM 2062 C C . PHE A 1 259 ? -2.839 -2.656 37.100 1.00 98.62 259 PHE A C 1
ATOM 2064 O O . PHE A 1 259 ? -2.146 -2.702 36.088 1.00 98.62 259 PHE A O 1
ATOM 2071 N N . LEU A 1 260 ? -3.839 -1.785 37.259 1.00 98.56 260 LEU A N 1
ATOM 2072 C CA . LEU A 1 260 ? -4.260 -0.852 36.217 1.00 98.56 260 LEU A CA 1
ATOM 2073 C C . LEU A 1 260 ? -3.169 0.160 35.854 1.00 98.56 260 LEU A C 1
ATOM 2075 O O . LEU A 1 260 ? -3.014 0.471 34.678 1.00 98.56 260 LEU A O 1
ATOM 2079 N N . GLN A 1 261 ? -2.391 0.640 36.830 1.00 98.50 261 GLN A N 1
ATOM 2080 C CA . GLN A 1 261 ? -1.238 1.511 36.569 1.00 98.50 261 GLN A CA 1
ATOM 2081 C C . GLN A 1 261 ? -0.225 0.826 35.649 1.00 98.50 261 GLN A C 1
ATOM 2083 O O . GLN A 1 261 ? 0.114 1.368 34.603 1.00 98.50 261 GLN A O 1
ATOM 2088 N N . THR A 1 262 ? 0.190 -0.399 35.987 1.00 98.25 262 THR A N 1
ATOM 2089 C CA . THR A 1 262 ? 1.108 -1.176 35.142 1.00 98.25 262 THR A CA 1
ATOM 2090 C C . THR A 1 262 ? 0.509 -1.472 33.767 1.00 98.25 262 THR A C 1
ATOM 2092 O O . THR A 1 262 ? 1.214 -1.402 32.768 1.00 98.25 262 THR A O 1
ATOM 2095 N N . PHE A 1 263 ? -0.786 -1.785 33.701 1.00 98.19 263 PHE A N 1
ATOM 2096 C CA . PHE A 1 263 ? -1.473 -2.041 32.437 1.00 98.19 263 PHE A CA 1
ATOM 2097 C C . PHE A 1 263 ? -1.477 -0.800 31.530 1.00 98.19 263 PHE A C 1
ATOM 2099 O O . PHE A 1 263 ? -1.156 -0.908 30.351 1.00 98.19 263 PHE A O 1
ATOM 2106 N N . ALA A 1 264 ? -1.786 0.380 32.070 1.00 97.88 264 ALA A N 1
ATOM 2107 C CA . ALA A 1 264 ? -1.795 1.626 31.305 1.00 97.88 264 ALA A CA 1
ATOM 2108 C C . ALA A 1 264 ? -0.388 2.046 30.845 1.00 97.88 264 ALA A C 1
ATOM 2110 O O . ALA A 1 264 ? -0.229 2.513 29.726 1.00 97.88 264 ALA A O 1
ATOM 2111 N N . GLU A 1 265 ? 0.649 1.823 31.658 1.00 97.62 265 GLU A N 1
ATOM 2112 C CA . GLU A 1 265 ? 2.048 2.086 31.273 1.00 97.62 265 GLU A CA 1
ATOM 2113 C C . GLU A 1 265 ? 2.537 1.208 30.107 1.00 97.62 265 GLU A C 1
ATOM 2115 O O . GLU A 1 265 ? 3.488 1.572 29.421 1.00 97.62 265 GLU A O 1
ATOM 2120 N N . GLN A 1 266 ? 1.916 0.044 29.895 1.00 97.00 266 GLN A N 1
ATOM 2121 C CA . GLN A 1 266 ? 2.297 -0.918 28.857 1.00 97.00 266 GLN A CA 1
ATOM 2122 C C . GLN A 1 266 ? 1.528 -0.746 27.540 1.00 97.00 266 GLN A C 1
ATOM 2124 O O . GLN A 1 266 ? 1.867 -1.416 26.566 1.00 97.00 266 GLN A O 1
ATOM 2129 N N . ASN A 1 267 ? 0.495 0.100 27.503 1.00 96.19 267 ASN A N 1
ATOM 2130 C CA . ASN A 1 267 ? -0.411 0.214 26.363 1.00 96.19 267 ASN A CA 1
ATOM 2131 C C . ASN A 1 267 ? -0.685 1.689 26.029 1.00 96.19 267 ASN A C 1
ATOM 2133 O O . ASN A 1 267 ? -1.418 2.371 26.743 1.00 96.19 267 ASN A O 1
ATOM 2137 N N . ASP A 1 268 ? -0.147 2.160 24.901 1.00 94.38 268 ASP A N 1
ATOM 2138 C CA . ASP A 1 268 ? -0.191 3.577 24.499 1.00 94.38 268 ASP A CA 1
ATOM 2139 C C . ASP A 1 268 ? -1.609 4.118 24.229 1.00 94.38 268 ASP A C 1
ATOM 2141 O O . ASP A 1 268 ? -1.833 5.327 24.262 1.00 94.38 268 ASP A O 1
ATOM 2145 N N . ASN A 1 269 ? -2.585 3.240 23.975 1.00 95.00 269 ASN A N 1
ATOM 2146 C CA . ASN A 1 269 ? -3.981 3.601 23.714 1.00 95.00 269 ASN A CA 1
ATOM 2147 C C . ASN A 1 269 ? -4.887 3.506 24.960 1.00 95.00 269 ASN A C 1
ATOM 2149 O O . ASN A 1 269 ? -6.113 3.442 24.823 1.00 95.00 269 ASN A O 1
ATOM 2153 N N . VAL A 1 270 ? -4.307 3.477 26.168 1.00 98.12 270 VAL A N 1
ATOM 2154 C CA . VAL A 1 270 ? -5.037 3.348 27.438 1.00 98.12 270 VAL A CA 1
ATOM 2155 C C . VAL A 1 270 ? -4.905 4.607 28.293 1.00 98.12 270 VAL A C 1
ATOM 2157 O O . VAL A 1 270 ? -3.816 5.056 28.641 1.00 98.12 270 VAL A O 1
ATOM 2160 N N . LYS A 1 271 ? -6.048 5.136 28.726 1.00 98.44 271 LYS A N 1
ATOM 2161 C CA . LYS A 1 271 ? -6.168 6.242 29.673 1.00 98.44 271 LYS A CA 1
ATOM 2162 C C . LYS A 1 271 ? -6.725 5.733 30.996 1.00 98.44 271 LYS A C 1
ATOM 2164 O O . LYS A 1 271 ? -7.859 5.267 31.058 1.00 98.44 271 LYS A O 1
ATOM 2169 N N . LEU A 1 272 ? -5.940 5.857 32.065 1.00 98.69 272 LEU A N 1
ATOM 2170 C CA . LEU A 1 272 ? -6.346 5.471 33.416 1.00 98.69 272 LEU A CA 1
ATOM 2171 C C . LEU A 1 272 ? -6.770 6.685 34.246 1.00 98.69 272 LEU A C 1
ATOM 2173 O O . LEU A 1 272 ? -6.054 7.683 34.325 1.00 98.69 272 LEU A O 1
ATOM 2177 N N . ILE A 1 273 ? -7.906 6.561 34.926 1.00 98.75 273 ILE A N 1
ATOM 2178 C CA . ILE A 1 273 ? -8.435 7.535 35.877 1.00 98.75 273 ILE A CA 1
ATOM 2179 C C . ILE A 1 273 ? -8.652 6.818 37.206 1.00 98.75 273 ILE A C 1
ATOM 2181 O O . ILE A 1 273 ? -9.426 5.870 37.280 1.00 98.75 273 ILE A O 1
ATOM 2185 N N . LEU A 1 274 ? -7.974 7.273 38.258 1.00 98.56 274 LEU A N 1
ATOM 2186 C CA . LEU A 1 274 ? -8.149 6.757 39.615 1.00 98.56 274 LEU A CA 1
ATOM 2187 C C . LEU A 1 274 ? -8.981 7.756 40.419 1.00 98.56 274 LEU A C 1
ATOM 2189 O O . LEU A 1 274 ? -8.492 8.834 40.766 1.00 98.56 274 LEU A O 1
ATOM 2193 N N . ASN A 1 275 ? -10.236 7.417 40.706 1.00 98.38 275 ASN A N 1
ATOM 2194 C CA . ASN A 1 275 ? -11.080 8.258 41.546 1.00 98.38 275 ASN A CA 1
ATOM 2195 C C . ASN A 1 275 ? -10.618 8.194 43.006 1.00 98.38 275 ASN A C 1
ATOM 2197 O O . ASN A 1 275 ? -10.210 7.147 43.506 1.00 98.38 275 ASN A O 1
ATOM 2201 N N . ALA A 1 276 ? -10.737 9.321 43.710 1.00 97.19 276 ALA A N 1
ATOM 2202 C CA . ALA A 1 276 ? -10.449 9.388 45.143 1.00 97.19 276 ALA A CA 1
ATOM 2203 C C . ALA A 1 276 ? -11.527 8.697 45.998 1.00 97.19 276 ALA A C 1
ATOM 2205 O O . ALA A 1 276 ? -11.241 8.237 47.101 1.00 97.19 276 ALA A O 1
ATOM 2206 N N . GLU A 1 277 ? -12.759 8.624 45.493 1.00 97.50 277 GLU A N 1
ATOM 2207 C CA . GLU A 1 277 ? -13.902 7.998 46.155 1.00 97.50 277 GLU A CA 1
ATOM 2208 C C . GLU A 1 277 ? -14.787 7.255 45.148 1.00 97.50 277 GLU A C 1
ATOM 2210 O O . GLU A 1 277 ? -14.748 7.522 43.945 1.00 97.50 277 GLU A O 1
ATOM 2215 N N . ASN A 1 278 ? -15.602 6.321 45.643 1.00 97.88 278 ASN A N 1
ATOM 2216 C CA . ASN A 1 278 ? -16.576 5.622 44.814 1.00 97.88 278 ASN A CA 1
ATOM 2217 C C . ASN A 1 278 ? -17.789 6.530 44.569 1.00 97.88 278 ASN A C 1
ATOM 2219 O O . ASN A 1 278 ? -18.616 6.727 45.459 1.00 97.88 278 ASN A O 1
ATOM 2223 N N . VAL A 1 279 ? -17.913 7.050 43.347 1.00 98.00 279 VAL A N 1
ATOM 2224 C CA . VAL A 1 279 ? -19.001 7.966 42.950 1.00 98.00 279 VAL A CA 1
ATOM 2225 C C . VAL A 1 279 ? -20.251 7.239 42.427 1.00 98.00 279 VAL A C 1
ATOM 2227 O O . VAL A 1 279 ? -21.199 7.866 41.957 1.00 98.00 279 VAL A O 1
ATOM 2230 N N . GLY A 1 280 ? -20.278 5.906 42.496 1.00 97.75 280 GLY A N 1
ATOM 2231 C CA . GLY A 1 280 ? -21.335 5.070 41.930 1.00 97.75 280 GLY A CA 1
ATOM 2232 C C . GLY A 1 280 ? -21.178 4.793 40.429 1.00 97.75 280 GLY A C 1
ATOM 2233 O O . GLY A 1 280 ? -20.330 5.367 39.746 1.00 97.75 280 GLY A O 1
ATOM 2234 N N . PHE A 1 281 ? -22.008 3.879 39.912 1.00 96.50 281 PHE A N 1
ATOM 2235 C CA . PHE A 1 281 ? -21.869 3.327 38.558 1.00 96.50 281 PHE A CA 1
ATOM 2236 C C . PHE A 1 281 ? -22.055 4.375 37.453 1.00 96.50 281 PHE A C 1
ATOM 2238 O O . PHE A 1 281 ? -21.193 4.548 36.594 1.00 96.50 281 PHE A O 1
ATOM 2245 N N . SER A 1 282 ? -23.168 5.110 37.470 1.00 97.62 282 SER A N 1
ATOM 2246 C CA . SER A 1 282 ? -23.472 6.069 36.402 1.00 97.62 282 SER A CA 1
ATOM 2247 C C . SER A 1 282 ? -22.505 7.252 36.396 1.00 97.62 282 SER A C 1
ATOM 2249 O O . SER A 1 282 ? -22.054 7.667 35.334 1.00 97.62 282 SER A O 1
ATOM 2251 N N . ALA A 1 283 ? -22.145 7.781 37.571 1.00 98.12 283 ALA A N 1
ATOM 2252 C CA . ALA A 1 283 ? -21.193 8.885 37.656 1.00 98.12 283 ALA A CA 1
ATOM 2253 C C . ALA A 1 283 ? -19.785 8.450 37.223 1.00 98.12 283 ALA A C 1
ATOM 2255 O O . ALA A 1 283 ? -19.131 9.185 36.490 1.00 98.12 283 ALA A O 1
ATOM 2256 N N . GLY A 1 284 ? -19.355 7.238 37.592 1.00 98.25 284 GLY A N 1
ATOM 2257 C CA . GLY A 1 284 ? -18.086 6.669 37.140 1.00 98.25 284 GLY A CA 1
ATOM 2258 C C . GLY A 1 284 ? -18.013 6.511 35.618 1.00 98.25 284 GLY A C 1
ATOM 2259 O O . GLY A 1 284 ? -17.050 6.957 35.000 1.00 98.25 284 GLY A O 1
ATOM 2260 N N . ASN A 1 285 ? -19.063 5.968 34.991 1.00 98.56 285 ASN A N 1
ATOM 2261 C CA . ASN A 1 285 ? -19.146 5.889 33.527 1.00 98.56 285 ASN A CA 1
ATOM 2262 C C . ASN A 1 285 ? -19.139 7.280 32.876 1.00 98.56 285 ASN A C 1
ATOM 2264 O O . ASN A 1 285 ? -18.444 7.489 31.885 1.00 98.56 285 ASN A O 1
ATOM 2268 N N . ASN A 1 286 ? -19.853 8.252 33.452 1.00 98.56 286 ASN A N 1
ATOM 2269 C CA . ASN A 1 286 ? -19.864 9.627 32.949 1.00 98.56 286 ASN A CA 1
ATOM 2270 C C . ASN A 1 286 ? -18.478 10.287 33.009 1.00 98.56 286 ASN A C 1
ATOM 2272 O O . ASN A 1 286 ? -18.140 11.041 32.100 1.00 98.56 286 ASN A O 1
ATOM 2276 N N . ILE A 1 287 ? -17.660 9.991 34.026 1.00 98.69 287 ILE A N 1
ATOM 2277 C CA . ILE A 1 287 ? -16.257 10.440 34.083 1.00 98.69 287 ILE A CA 1
ATOM 2278 C C . ILE A 1 287 ? -15.467 9.860 32.906 1.00 98.69 287 ILE A C 1
ATOM 2280 O O . ILE A 1 287 ? -14.721 10.590 32.252 1.00 98.69 287 ILE A O 1
ATOM 2284 N N . GLY A 1 288 ? -15.655 8.573 32.604 1.00 98.62 288 GLY A N 1
ATOM 2285 C CA . GLY A 1 288 ? -15.021 7.923 31.457 1.00 98.62 288 GLY A CA 1
ATOM 2286 C C . GLY A 1 288 ? -15.460 8.531 30.122 1.00 98.62 288 GLY A C 1
ATOM 2287 O O . GLY A 1 288 ? -14.615 8.890 29.304 1.00 98.62 288 GLY A O 1
ATOM 2288 N N . ILE A 1 289 ? -16.766 8.756 29.944 1.00 98.56 289 ILE A N 1
ATOM 2289 C CA . ILE A 1 289 ? -17.344 9.442 28.774 1.00 98.56 289 ILE A CA 1
ATOM 2290 C C . ILE A 1 289 ? -16.735 10.837 28.593 1.00 98.56 289 ILE A C 1
ATOM 2292 O O . ILE A 1 289 ? -16.295 11.182 27.504 1.00 98.56 289 ILE A O 1
ATOM 2296 N N . GLN A 1 290 ? -16.657 11.641 29.656 1.00 98.44 290 GLN A N 1
ATOM 2297 C CA . GLN A 1 290 ? -16.084 12.995 29.594 1.00 98.44 290 GLN A CA 1
ATOM 2298 C C . GLN A 1 290 ? -14.597 13.007 29.222 1.00 98.44 290 GLN A C 1
ATOM 2300 O O . GLN A 1 290 ? -14.069 14.036 28.806 1.00 98.44 290 GLN A O 1
ATOM 2305 N N . ASN A 1 291 ? -13.916 11.877 29.398 1.00 98.31 291 ASN A N 1
ATOM 2306 C CA . ASN A 1 291 ? -12.502 11.704 29.102 1.00 98.31 291 ASN A CA 1
ATOM 2307 C C . ASN A 1 291 ? -12.232 10.950 27.797 1.00 98.31 291 ASN A C 1
ATOM 2309 O O . ASN A 1 291 ? -11.057 10.714 27.508 1.00 98.31 291 ASN A O 1
ATOM 2313 N N . SER A 1 292 ? -13.291 10.607 27.062 1.00 98.44 292 SER A N 1
ATOM 2314 C CA . SER A 1 292 ? -13.284 9.913 25.777 1.00 98.44 292 SER A CA 1
ATOM 2315 C C . SER A 1 292 ? -13.188 10.896 24.606 1.00 98.44 292 SER A C 1
ATOM 2317 O O . SER A 1 292 ? -13.653 12.033 24.694 1.00 98.44 292 SER A O 1
ATOM 2319 N N . THR A 1 293 ? -12.599 10.450 23.502 1.00 97.50 293 THR A N 1
ATOM 2320 C CA . THR A 1 293 ? -12.386 11.220 22.264 1.00 97.50 293 THR A CA 1
ATOM 2321 C C . THR A 1 293 ? -13.000 10.565 21.023 1.00 97.50 293 THR A C 1
ATOM 2323 O O . THR A 1 293 ? -13.011 11.165 19.947 1.00 97.50 293 THR A O 1
ATOM 2326 N N . GLY A 1 294 ? -13.516 9.345 21.164 1.00 96.31 294 GLY A N 1
ATOM 2327 C CA . GLY A 1 294 ? -14.135 8.565 20.104 1.00 96.31 294 GLY A CA 1
ATOM 2328 C C . GLY A 1 294 ? -15.456 9.157 19.621 1.00 96.31 294 GLY A C 1
ATOM 2329 O O . GLY A 1 294 ? -16.214 9.746 20.391 1.00 96.31 294 GLY A O 1
ATOM 2330 N N . GLU A 1 295 ? -15.746 8.956 18.336 1.00 95.38 295 GLU A N 1
ATOM 2331 C CA . GLU A 1 295 ? -17.051 9.248 17.736 1.00 95.38 295 GLU A CA 1
ATOM 2332 C C . GLU A 1 295 ? -18.153 8.381 18.363 1.00 95.38 295 GLU A C 1
ATOM 2334 O O . GLU A 1 295 ? -19.252 8.864 18.632 1.00 95.38 295 GLU A O 1
ATOM 2339 N N . TYR A 1 296 ? -17.834 7.115 18.650 1.00 96.94 296 TYR A N 1
ATOM 2340 C CA . TYR A 1 296 ? -18.706 6.184 19.363 1.00 96.94 296 TYR A CA 1
ATOM 2341 C C . TYR A 1 296 ? -18.150 5.865 20.744 1.00 96.94 296 TYR A C 1
ATOM 2343 O O . TYR A 1 296 ? -16.939 5.754 20.938 1.00 96.94 296 TYR A O 1
ATOM 2351 N N . ILE A 1 297 ? -19.052 5.643 21.698 1.00 98.12 297 ILE A N 1
ATOM 2352 C CA . ILE A 1 297 ? -18.699 5.227 23.052 1.00 98.12 297 ILE A CA 1
ATOM 2353 C C . ILE A 1 297 ? -19.295 3.854 23.330 1.00 98.12 297 ILE A C 1
ATOM 2355 O O . ILE A 1 297 ? -20.492 3.632 23.141 1.00 98.12 297 ILE A O 1
ATOM 2359 N N . VAL A 1 298 ? -18.461 2.949 23.832 1.00 98.19 298 VAL A N 1
ATOM 2360 C CA . VAL A 1 298 ? -18.885 1.661 24.378 1.00 98.19 298 VAL A CA 1
ATOM 2361 C C . VAL A 1 298 ? -18.710 1.703 25.886 1.00 98.19 298 VAL A C 1
ATOM 2363 O O . VAL A 1 298 ? -17.594 1.843 26.370 1.00 98.19 298 VAL A O 1
ATOM 2366 N N . LEU A 1 299 ? -19.799 1.540 26.633 1.00 97.81 299 LEU A N 1
ATOM 2367 C CA . LEU A 1 299 ? -19.725 1.293 28.072 1.00 97.81 299 LEU A CA 1
ATOM 2368 C C . LEU A 1 299 ? -19.587 -0.212 28.300 1.00 97.81 299 LEU A C 1
ATOM 2370 O O . LEU A 1 299 ? -20.465 -0.977 27.899 1.00 97.81 299 LEU A O 1
ATOM 2374 N N . LEU A 1 300 ? -18.484 -0.627 28.914 1.00 97.19 300 LEU A N 1
ATOM 2375 C CA . LEU A 1 300 ? -18.125 -2.024 29.104 1.00 97.19 300 LEU A CA 1
ATOM 2376 C C . LEU A 1 300 ? -17.925 -2.321 30.592 1.00 97.19 300 LEU A C 1
ATOM 2378 O O . LEU A 1 300 ? -17.148 -1.660 31.281 1.00 97.19 300 LEU A O 1
ATOM 2382 N N . ASN A 1 301 ? -18.617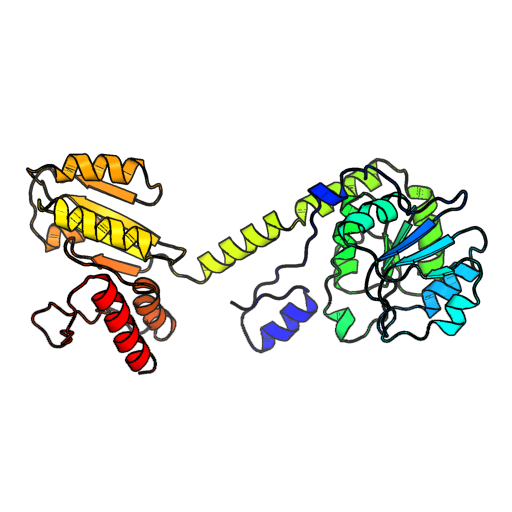 -3.341 31.092 1.00 95.81 301 ASN A N 1
ATOM 2383 C CA . ASN A 1 301 ? -18.438 -3.778 32.471 1.00 95.81 301 ASN A CA 1
ATOM 2384 C C . ASN A 1 301 ? -17.154 -4.604 32.608 1.00 95.81 301 ASN A C 1
ATOM 2386 O O . ASN A 1 301 ? -16.812 -5.391 31.726 1.00 95.81 301 ASN A O 1
ATOM 2390 N N . ASN A 1 302 ? -16.474 -4.471 33.748 1.00 96.00 302 ASN A N 1
ATOM 2391 C CA . ASN A 1 302 ? -15.193 -5.129 34.019 1.00 96.00 302 ASN A CA 1
ATOM 2392 C C . ASN A 1 302 ? -15.283 -6.652 34.234 1.00 96.00 302 ASN A C 1
ATOM 2394 O O . ASN A 1 302 ? -14.264 -7.288 34.476 1.00 96.00 302 ASN A O 1
ATOM 2398 N N . ASP A 1 303 ? -16.481 -7.227 34.181 1.00 94.94 303 ASP A N 1
ATOM 2399 C CA . ASP A 1 303 ? -16.773 -8.660 34.264 1.00 94.94 303 ASP A CA 1
ATOM 2400 C C . ASP A 1 303 ? -17.220 -9.254 32.915 1.00 94.94 303 ASP A C 1
ATOM 2402 O O . ASP A 1 303 ? -17.687 -10.392 32.850 1.00 94.94 303 ASP A O 1
ATOM 2406 N N . THR A 1 304 ? -17.076 -8.493 31.826 1.00 94.62 304 THR A N 1
ATOM 2407 C CA . THR A 1 304 ? -17.433 -8.932 30.474 1.00 94.62 304 THR A CA 1
ATOM 2408 C C . THR A 1 304 ? -16.237 -9.565 29.767 1.00 94.62 304 THR A C 1
ATOM 2410 O O . THR A 1 304 ? -15.124 -9.052 29.821 1.00 94.62 304 THR A O 1
ATOM 2413 N N . LEU A 1 305 ? -16.479 -10.674 29.063 1.00 93.75 305 LEU A N 1
ATOM 2414 C CA . LEU A 1 305 ? -15.507 -11.285 28.159 1.00 93.75 305 LEU A CA 1
ATOM 2415 C C . LEU A 1 305 ? -15.896 -11.001 26.713 1.00 93.75 305 LEU A C 1
ATOM 2417 O O . LEU A 1 305 ? -17.016 -11.294 26.289 1.00 93.75 305 LEU A O 1
ATOM 2421 N N . MET A 1 306 ? -14.956 -10.452 25.952 1.00 93.62 306 MET A N 1
ATOM 2422 C CA . MET A 1 306 ? -15.164 -10.153 24.541 1.00 93.62 306 MET A CA 1
ATOM 2423 C C . MET A 1 306 ? -14.850 -11.374 23.685 1.00 93.62 306 MET A C 1
ATOM 2425 O O . MET A 1 306 ? -14.086 -12.256 24.064 1.00 93.62 306 MET A O 1
ATOM 2429 N N . THR A 1 307 ? -15.444 -11.418 22.497 1.00 92.50 307 THR A N 1
ATOM 2430 C CA . THR A 1 307 ? -15.159 -12.442 21.488 1.00 92.50 307 THR A CA 1
ATOM 2431 C C . THR A 1 307 ? -14.738 -11.779 20.181 1.00 92.50 307 THR A C 1
ATOM 2433 O O . THR A 1 307 ? -14.917 -10.576 19.974 1.00 92.50 307 THR A O 1
ATOM 2436 N N . ARG A 1 308 ? -14.117 -12.546 19.281 1.00 90.81 308 ARG A N 1
ATOM 2437 C CA . ARG A 1 308 ? -13.556 -12.004 18.035 1.00 90.81 308 ARG A CA 1
ATOM 2438 C C . ARG A 1 308 ? -14.595 -11.230 17.224 1.00 90.81 308 ARG A C 1
ATOM 2440 O O . ARG A 1 308 ? -15.646 -11.763 16.880 1.00 90.81 308 ARG A O 1
ATOM 2447 N N . GLY A 1 309 ? -14.239 -10.005 16.842 1.00 90.00 309 GLY A N 1
ATOM 2448 C CA . GLY A 1 309 ? -15.067 -9.150 15.991 1.00 90.00 309 GLY A CA 1
ATOM 2449 C C . GLY A 1 309 ? -16.219 -8.453 16.715 1.00 90.00 309 GLY A C 1
ATOM 2450 O O . GLY A 1 309 ? -17.043 -7.840 16.036 1.00 90.00 309 GLY A O 1
ATOM 2451 N N . TRP A 1 310 ? -16.273 -8.515 18.052 1.00 94.00 310 TRP A N 1
ATOM 2452 C CA . TRP A 1 310 ? -17.333 -7.901 18.854 1.00 94.00 310 TRP A CA 1
ATOM 2453 C C . TRP A 1 310 ? -17.532 -6.419 18.507 1.00 94.00 310 TRP A C 1
ATOM 2455 O O . TRP A 1 310 ? -18.644 -6.019 18.172 1.00 94.00 310 TRP A O 1
ATOM 2465 N N . LEU A 1 311 ? -16.452 -5.625 18.481 1.00 95.38 311 LEU A N 1
ATOM 2466 C CA . LEU A 1 311 ? -16.557 -4.181 18.293 1.00 95.38 311 LEU A CA 1
ATOM 2467 C C . LEU A 1 311 ? -17.042 -3.819 16.883 1.00 95.38 311 LEU A C 1
ATOM 2469 O O . LEU A 1 311 ? -17.995 -3.060 16.729 1.00 95.38 311 LEU A O 1
ATOM 2473 N N . TRP A 1 312 ? -16.460 -4.427 15.842 1.00 92.62 312 TRP A N 1
ATOM 2474 C CA . TRP A 1 312 ? -16.953 -4.257 14.468 1.00 92.62 312 TRP A CA 1
ATOM 2475 C C . TRP A 1 312 ? -18.416 -4.698 14.323 1.00 92.62 312 TRP A C 1
ATOM 2477 O O . TRP A 1 312 ? -19.189 -4.058 13.609 1.00 92.62 312 TRP A O 1
ATOM 2487 N N . GLY A 1 313 ? -18.805 -5.773 15.014 1.00 91.88 313 GLY A N 1
ATOM 2488 C CA . GLY A 1 313 ? -20.178 -6.267 15.060 1.00 91.88 313 GLY A CA 1
ATOM 2489 C C . GLY A 1 313 ? -21.179 -5.212 15.528 1.00 91.88 313 GLY A C 1
ATOM 2490 O O . GLY A 1 313 ? -22.279 -5.167 14.983 1.00 91.88 313 GLY A O 1
ATOM 2491 N N . LEU A 1 314 ? -20.782 -4.340 16.460 1.00 93.06 314 LEU A N 1
ATOM 2492 C CA . LEU A 1 314 ? -21.590 -3.217 16.943 1.00 93.06 314 LEU A CA 1
ATOM 2493 C C . LEU A 1 314 ? -21.539 -2.029 15.969 1.00 93.06 314 LEU A C 1
ATOM 2495 O O . LEU A 1 314 ? -22.575 -1.581 15.478 1.00 93.06 314 LEU A O 1
ATOM 2499 N N . ILE A 1 315 ? -20.336 -1.550 15.638 1.00 93.81 315 ILE A N 1
ATOM 2500 C CA . ILE A 1 315 ? -20.146 -0.293 14.893 1.00 93.81 315 ILE A CA 1
ATOM 2501 C C . ILE A 1 315 ? -20.712 -0.353 13.471 1.00 93.81 315 ILE A C 1
ATOM 2503 O O . ILE A 1 315 ? -21.245 0.634 12.963 1.00 93.81 315 ILE A O 1
ATOM 2507 N N . ARG A 1 316 ? -20.672 -1.520 12.819 1.00 91.00 316 ARG A N 1
ATOM 2508 C CA . ARG A 1 316 ? -21.159 -1.669 11.438 1.00 91.00 316 ARG A CA 1
ATOM 2509 C C . ARG A 1 316 ? -22.635 -1.289 11.246 1.00 91.00 316 ARG A C 1
ATOM 2511 O O . ARG A 1 316 ? -23.028 -1.064 10.104 1.00 91.00 316 ARG A O 1
ATOM 2518 N N . TYR A 1 317 ? -23.454 -1.293 12.302 1.00 91.94 317 TYR A N 1
ATOM 2519 C CA . TYR A 1 317 ? -24.865 -0.905 12.213 1.00 91.94 317 TYR A CA 1
ATOM 2520 C C . TYR A 1 317 ? -25.022 0.613 12.124 1.00 91.94 317 TYR A C 1
ATOM 2522 O O . TYR A 1 317 ? -25.731 1.076 11.238 1.00 91.94 317 TYR A O 1
ATOM 2530 N N . PHE A 1 318 ? -24.277 1.378 12.926 1.00 92.12 318 PHE A N 1
ATOM 2531 C CA . PHE A 1 318 ? -24.237 2.842 12.819 1.00 92.12 318 PHE A CA 1
ATOM 2532 C C . PHE A 1 318 ? -23.720 3.309 11.451 1.00 92.12 318 PHE A C 1
ATOM 2534 O O . PHE A 1 318 ? -24.211 4.277 10.887 1.00 92.12 318 PHE A O 1
ATOM 2541 N N . LEU A 1 319 ? -22.790 2.559 10.847 1.00 88.75 319 LEU A N 1
ATOM 2542 C CA . LEU A 1 319 ? -22.315 2.831 9.483 1.00 88.75 319 LEU A CA 1
ATOM 2543 C C . LEU A 1 319 ? -23.359 2.567 8.382 1.00 88.75 319 LEU A C 1
ATOM 2545 O O . LEU A 1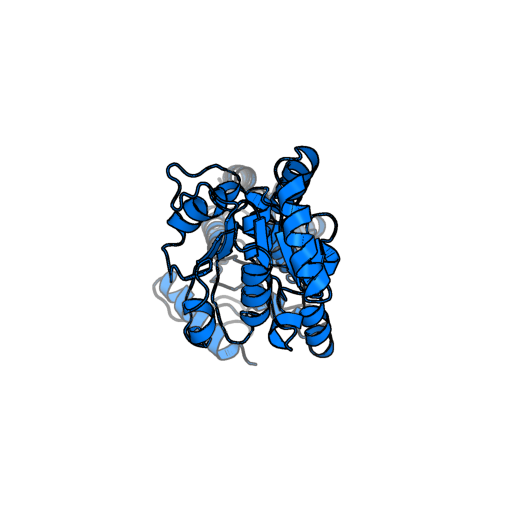 319 ? -23.153 2.971 7.236 1.00 88.75 319 LEU A O 1
ATOM 2549 N N . ARG A 1 320 ? -24.432 1.828 8.687 1.00 89.12 320 ARG A N 1
ATOM 2550 C CA . ARG A 1 320 ? -25.512 1.497 7.742 1.00 89.12 320 ARG A CA 1
ATOM 2551 C C . ARG A 1 320 ? -26.749 2.360 7.938 1.00 89.12 320 ARG A C 1
ATOM 2553 O O . ARG A 1 320 ? -27.465 2.578 6.966 1.00 89.12 320 ARG A O 1
ATOM 2560 N N . ASP A 1 321 ? -26.996 2.787 9.168 1.00 91.12 321 ASP A N 1
ATOM 2561 C CA . ASP A 1 321 ? -28.176 3.538 9.567 1.00 91.12 321 ASP A CA 1
ATOM 2562 C C . ASP A 1 321 ? -27.762 4.642 10.546 1.00 91.12 321 ASP A C 1
ATOM 2564 O O . ASP A 1 321 ? -27.480 4.391 11.720 1.00 91.12 321 ASP A O 1
ATOM 2568 N N . ASP A 1 322 ? -27.720 5.871 10.033 1.00 89.56 322 ASP A N 1
ATOM 2569 C CA . ASP A 1 322 ? -27.359 7.077 10.777 1.00 89.56 322 ASP A CA 1
ATOM 2570 C C . ASP A 1 322 ? -28.478 7.559 11.718 1.00 89.56 322 ASP A C 1
ATOM 2572 O O . ASP A 1 322 ? -28.270 8.493 12.493 1.00 89.56 322 ASP A O 1
ATOM 2576 N N . SER A 1 323 ? -29.650 6.908 11.705 1.00 95.00 323 SER A N 1
ATOM 2577 C CA . SER A 1 323 ? -30.740 7.181 12.646 1.00 95.00 323 SER A CA 1
ATOM 2578 C C . SER A 1 323 ? -30.577 6.472 13.998 1.00 95.00 323 SER A C 1
ATOM 2580 O O . SER A 1 323 ? -31.276 6.807 14.961 1.00 95.00 323 SER A O 1
ATOM 2582 N N . LEU A 1 324 ? -29.654 5.508 14.106 1.00 95.00 324 LEU A N 1
ATOM 2583 C CA . LEU A 1 324 ? -29.384 4.785 15.347 1.00 95.00 324 LEU A CA 1
ATOM 2584 C C . LEU A 1 324 ? -28.638 5.672 16.353 1.00 95.00 324 LEU A C 1
ATOM 2586 O O . LEU A 1 324 ? -27.548 6.162 16.079 1.00 95.00 324 LEU A O 1
ATOM 2590 N N . GLY A 1 325 ? -29.198 5.828 17.558 1.00 94.62 325 GLY A N 1
ATOM 2591 C CA . GLY A 1 325 ? -28.564 6.577 18.654 1.00 94.62 325 GLY A CA 1
ATOM 2592 C C . GLY A 1 325 ? -27.912 5.711 19.738 1.00 94.62 325 GLY A C 1
ATOM 2593 O O . GLY A 1 325 ? -27.041 6.183 20.463 1.00 94.62 325 GLY A O 1
ATOM 2594 N N . LEU A 1 326 ? -28.333 4.451 19.879 1.00 94.88 326 LEU A N 1
ATOM 2595 C CA . LEU A 1 326 ? -27.824 3.519 20.887 1.00 94.88 326 LEU A CA 1
ATOM 2596 C C . LEU A 1 326 ? -27.990 2.081 20.390 1.00 94.88 326 LEU A C 1
ATOM 2598 O O . LEU A 1 326 ? -29.015 1.738 19.804 1.00 94.88 326 LEU A O 1
ATOM 2602 N N . LEU A 1 327 ? -26.997 1.237 20.665 1.00 93.19 327 LEU A N 1
ATOM 2603 C CA . LEU A 1 327 ? -27.012 -0.184 20.346 1.00 93.19 327 LEU A CA 1
ATOM 2604 C C . LEU A 1 327 ? -26.461 -0.973 21.536 1.00 93.19 327 LEU A C 1
ATOM 2606 O O . LEU A 1 327 ? -25.457 -0.586 22.129 1.00 93.19 327 LEU A O 1
ATOM 2610 N N . GLY A 1 328 ? -27.122 -2.079 21.880 1.00 91.56 328 GLY A N 1
ATOM 2611 C CA . GLY A 1 328 ? -26.666 -3.016 22.905 1.00 91.56 328 GLY A CA 1
ATOM 2612 C C . GLY A 1 328 ? -26.353 -4.384 22.295 1.00 91.56 328 GLY A C 1
ATOM 2613 O O . GLY A 1 328 ? -27.098 -4.830 21.417 1.00 91.56 328 GLY A O 1
ATOM 2614 N N . PRO A 1 329 ? -25.278 -5.068 22.727 1.00 90.94 329 PRO A N 1
ATOM 2615 C CA . PRO A 1 329 ? -25.057 -6.453 22.347 1.00 90.94 329 PRO A CA 1
ATOM 2616 C C . PRO A 1 329 ? -26.103 -7.359 23.002 1.00 90.94 329 PRO A C 1
ATOM 2618 O O . PRO A 1 329 ? -26.657 -7.054 24.059 1.00 90.94 329 PRO A O 1
ATOM 2621 N N . VAL A 1 330 ? -26.300 -8.530 22.408 1.00 91.50 330 VAL A N 1
ATOM 2622 C CA . VAL A 1 330 ? -26.861 -9.663 23.141 1.00 91.50 330 VAL A CA 1
ATOM 2623 C C . VAL A 1 330 ? -25.798 -10.254 24.071 1.00 91.50 330 VAL A C 1
ATOM 2625 O O . VAL A 1 330 ? -24.605 -10.185 23.780 1.00 91.50 330 VAL A O 1
ATOM 2628 N N . THR A 1 331 ? -26.209 -10.845 25.188 1.00 91.19 331 THR A N 1
ATOM 2629 C CA . THR A 1 331 ? -25.285 -11.441 26.167 1.00 91.19 331 THR A CA 1
ATOM 2630 C C . THR A 1 331 ? -25.915 -12.651 26.842 1.00 91.19 331 THR A C 1
ATOM 2632 O O . THR A 1 331 ? -27.131 -12.763 26.946 1.00 91.19 331 THR A O 1
ATOM 2635 N N . ASN A 1 332 ? -25.104 -13.579 27.330 1.00 90.19 332 ASN A N 1
ATOM 2636 C CA . ASN A 1 332 ? -25.578 -14.716 28.115 1.00 90.19 332 ASN A CA 1
ATOM 2637 C C . ASN A 1 332 ? -26.012 -14.327 29.544 1.00 90.19 332 ASN A C 1
ATOM 2639 O O . ASN A 1 332 ? -26.634 -15.136 30.239 1.00 90.19 332 ASN A O 1
ATOM 2643 N N . ASN A 1 333 ? -25.708 -13.104 29.994 1.00 89.62 333 ASN A N 1
ATOM 2644 C CA . ASN A 1 333 ? -25.951 -12.673 31.365 1.00 89.62 333 ASN A CA 1
ATOM 2645 C C . ASN A 1 333 ? -26.473 -11.228 31.456 1.00 89.62 333 ASN A C 1
ATOM 2647 O O . ASN A 1 333 ? -25.717 -10.286 31.670 1.00 89.62 333 ASN A O 1
ATOM 2651 N N . ILE A 1 334 ? -27.791 -11.060 31.317 1.00 91.00 334 ILE A N 1
ATOM 2652 C CA . ILE A 1 334 ? -28.503 -9.790 31.532 1.00 91.00 334 ILE A CA 1
ATOM 2653 C C . ILE A 1 334 ? -29.942 -10.047 32.003 1.00 91.00 334 ILE A C 1
ATOM 2655 O O . ILE A 1 334 ? -30.457 -11.158 31.873 1.00 91.00 334 ILE A O 1
ATOM 2659 N N . GLY A 1 335 ? -30.587 -9.038 32.589 1.00 88.94 335 GLY A N 1
ATOM 2660 C CA . GLY A 1 335 ? -31.953 -9.130 33.121 1.00 88.94 335 GLY A CA 1
ATOM 2661 C C . GLY A 1 335 ? -33.079 -8.842 32.121 1.00 88.94 335 GLY A C 1
ATOM 2662 O O . GLY A 1 335 ? -34.235 -8.816 32.534 1.00 88.94 335 GLY A O 1
ATOM 2663 N N . ASN A 1 336 ? -32.769 -8.590 30.848 1.00 91.00 336 ASN A N 1
ATOM 2664 C CA . ASN A 1 336 ? -33.735 -8.171 29.830 1.00 91.00 336 ASN A CA 1
ATOM 2665 C C . ASN A 1 336 ? -33.722 -9.103 28.599 1.00 91.00 336 ASN A C 1
ATOM 2667 O O . ASN A 1 336 ? -33.080 -10.155 28.597 1.00 91.00 336 ASN A O 1
ATOM 2671 N N . GLU A 1 337 ? -34.445 -8.717 27.551 1.00 90.44 337 GLU A N 1
ATOM 2672 C CA . GLU A 1 337 ? -34.605 -9.455 26.295 1.00 90.44 337 GLU A CA 1
ATOM 2673 C C . GLU A 1 337 ? -33.311 -9.657 25.496 1.00 90.44 337 GLU A C 1
ATOM 2675 O O . GLU A 1 337 ? -33.278 -10.505 24.609 1.00 90.44 337 GLU A O 1
ATOM 2680 N N . ALA A 1 338 ? -32.230 -8.943 25.827 1.00 91.06 338 ALA A N 1
ATOM 2681 C CA . ALA A 1 338 ? -30.923 -9.166 25.214 1.00 91.06 338 ALA A CA 1
ATOM 2682 C C . ALA A 1 338 ? -30.243 -10.454 25.723 1.00 91.06 338 ALA A C 1
ATOM 2684 O O . ALA A 1 338 ? -29.163 -10.809 25.240 1.00 91.06 338 ALA A O 1
ATOM 2685 N N . LYS A 1 339 ? -30.853 -11.163 26.690 1.00 94.00 339 LYS A N 1
ATOM 2686 C CA . LYS A 1 339 ? -30.322 -12.421 27.213 1.00 94.00 339 LYS A CA 1
ATOM 2687 C C . LYS A 1 339 ? -30.462 -13.560 26.205 1.00 94.00 339 LYS A C 1
ATOM 2689 O O . LYS A 1 339 ? -31.571 -13.963 25.863 1.00 94.00 339 LYS A O 1
ATOM 2694 N N . VAL A 1 340 ? -29.338 -14.169 25.845 1.00 92.44 340 VAL A N 1
ATOM 2695 C CA . VAL A 1 340 ? -29.284 -15.388 25.029 1.00 92.44 340 VAL A CA 1
ATOM 2696 C C . VAL A 1 340 ? -29.020 -16.600 25.907 1.00 92.44 340 VAL A C 1
ATOM 2698 O O . VAL A 1 340 ? -28.183 -16.557 26.807 1.00 92.44 340 VAL A O 1
ATOM 2701 N N . GLN A 1 341 ? -29.711 -17.706 25.641 1.00 89.75 341 GLN A N 1
ATOM 2702 C CA . GLN A 1 341 ? -29.346 -18.978 26.256 1.00 89.75 341 GLN A CA 1
ATOM 2703 C C . GLN A 1 341 ? -28.187 -19.601 25.489 1.00 89.75 341 GLN A C 1
ATOM 2705 O O . GLN A 1 341 ? -28.291 -19.852 24.292 1.00 89.75 341 GLN A O 1
ATOM 2710 N N . MET A 1 342 ? -27.094 -19.861 26.198 1.00 87.62 342 MET A N 1
ATOM 2711 C CA . MET A 1 342 ? -25.913 -20.528 25.667 1.00 87.62 342 MET A CA 1
ATOM 2712 C C . MET A 1 342 ? -25.454 -21.593 26.655 1.00 87.62 342 MET A C 1
ATOM 2714 O O . MET A 1 342 ? -25.474 -21.366 27.866 1.00 87.62 342 MET A O 1
ATOM 2718 N N . MET A 1 343 ? -25.038 -22.745 26.137 1.00 88.56 343 MET A N 1
ATOM 2719 C CA . MET A 1 343 ? -24.456 -23.825 26.928 1.00 88.56 343 MET A CA 1
ATOM 2720 C C . MET A 1 343 ? -23.004 -24.011 26.503 1.00 88.56 343 MET A C 1
ATOM 2722 O O . MET A 1 343 ? -22.734 -24.249 25.333 1.00 88.56 343 MET A O 1
ATOM 2726 N N . TYR A 1 344 ? -22.085 -23.893 27.453 1.00 92.31 344 TYR A N 1
ATOM 2727 C CA . TYR A 1 344 ? -20.655 -24.103 27.254 1.00 92.31 344 TYR A CA 1
ATOM 2728 C C . TYR A 1 344 ? -20.026 -24.541 28.581 1.00 92.31 344 TYR A C 1
ATOM 2730 O O . TYR A 1 344 ? -20.517 -24.189 29.655 1.00 92.31 344 TYR A O 1
ATOM 2738 N N . ASN A 1 345 ? -18.933 -25.294 28.512 1.00 93.44 345 ASN A N 1
ATOM 2739 C CA . ASN A 1 345 ? -18.163 -25.755 29.672 1.00 93.44 345 ASN A CA 1
ATOM 2740 C C . ASN A 1 345 ? -16.839 -24.999 29.821 1.00 93.44 345 ASN A C 1
ATOM 2742 O O . ASN A 1 345 ? -16.260 -24.965 30.906 1.00 93.44 345 ASN A O 1
ATOM 2746 N N . THR A 1 346 ? -16.355 -24.390 28.737 1.00 92.88 346 THR A N 1
ATOM 2747 C CA . THR A 1 346 ? -15.104 -23.627 28.698 1.00 92.88 346 THR A CA 1
ATOM 2748 C C . THR A 1 346 ? -15.317 -22.263 28.042 1.00 92.88 346 THR A C 1
ATOM 2750 O O . THR A 1 346 ? -16.302 -22.038 27.338 1.00 92.88 346 THR A O 1
ATOM 2753 N N . MET A 1 347 ? -14.388 -21.329 28.265 1.00 88.38 347 MET A N 1
ATOM 2754 C CA . MET A 1 347 ? -14.434 -20.015 27.606 1.00 88.38 347 MET A CA 1
ATOM 2755 C C . MET A 1 347 ? -14.171 -20.109 26.098 1.00 88.38 347 MET A C 1
ATOM 2757 O O . MET A 1 347 ? -14.701 -19.310 25.333 1.00 88.38 347 MET A O 1
ATOM 2761 N N . GLU A 1 348 ? -13.404 -21.108 25.661 1.00 90.31 348 GLU A N 1
ATOM 2762 C CA . GLU A 1 348 ? -13.194 -21.381 24.239 1.00 90.31 348 GLU A CA 1
ATOM 2763 C C . GLU A 1 348 ? -14.495 -21.848 23.571 1.00 90.31 348 GLU A C 1
ATOM 2765 O O . GLU A 1 348 ? -14.881 -21.309 22.534 1.00 90.31 348 GLU A O 1
ATOM 2770 N N . GLU A 1 349 ? -15.227 -22.769 24.211 1.00 93.44 349 GLU A N 1
ATOM 2771 C CA . GLU A 1 349 ? -16.568 -23.173 23.769 1.00 93.44 349 GLU A CA 1
ATOM 2772 C C . GLU A 1 349 ? -17.518 -21.968 23.727 1.00 93.44 349 GLU A C 1
ATOM 2774 O O . GLU A 1 349 ? -18.202 -21.763 22.727 1.00 93.44 349 GLU A O 1
ATOM 2779 N N . MET A 1 350 ? -17.504 -21.108 24.755 1.00 92.00 350 MET A N 1
ATOM 2780 C CA . MET A 1 350 ? -18.309 -19.880 24.778 1.00 92.00 350 MET A CA 1
ATOM 2781 C C . MET A 1 350 ? -18.004 -18.965 23.583 1.00 92.00 350 MET A C 1
ATOM 2783 O O . MET A 1 350 ? -18.929 -18.454 22.947 1.00 92.00 350 MET A O 1
ATOM 2787 N N . ALA A 1 351 ? -16.726 -18.781 23.238 1.00 89.69 351 ALA A N 1
ATOM 2788 C CA . ALA A 1 351 ? -16.314 -17.950 22.109 1.00 89.69 351 ALA A CA 1
ATOM 2789 C C . ALA A 1 351 ? -16.750 -18.536 20.753 1.00 89.69 351 ALA A C 1
ATOM 2791 O O . ALA A 1 351 ? -17.163 -17.786 19.862 1.00 89.69 351 ALA A O 1
ATOM 2792 N N . ILE A 1 352 ? -16.695 -19.864 20.596 1.00 90.88 352 ILE A N 1
ATOM 2793 C CA . ILE A 1 352 ? -17.170 -20.567 19.395 1.00 90.88 352 ILE A CA 1
ATOM 2794 C C . ILE A 1 352 ? -18.688 -20.422 19.260 1.00 90.88 352 ILE A C 1
ATOM 2796 O O . ILE A 1 352 ? -19.162 -19.956 18.223 1.00 90.88 352 ILE A O 1
ATOM 2800 N N . GLU A 1 353 ? -19.441 -20.747 20.311 1.00 91.94 353 GLU A N 1
ATOM 2801 C CA . GLU A 1 353 ? -20.906 -20.669 20.316 1.00 91.94 353 GLU A CA 1
ATOM 2802 C C . GLU A 1 353 ? -21.393 -19.228 20.088 1.00 91.94 353 GLU A C 1
ATOM 2804 O O . GLU A 1 353 ? -22.303 -18.990 19.292 1.00 91.94 353 GLU A O 1
ATOM 2809 N N . SER A 1 354 ? -20.723 -18.235 20.689 1.00 91.00 354 SER A N 1
ATOM 2810 C CA . SER A 1 354 ? -21.010 -16.810 20.453 1.00 91.00 354 SER A CA 1
ATOM 2811 C C . SER A 1 354 ? -20.856 -16.447 18.978 1.00 91.00 354 SER A C 1
ATOM 2813 O O . SER A 1 354 ? -21.671 -15.714 18.410 1.00 91.00 354 SER A O 1
ATOM 2815 N N . ARG A 1 355 ? -19.809 -16.966 18.325 1.00 89.38 355 ARG A N 1
ATOM 2816 C CA . ARG A 1 355 ? -19.557 -16.718 16.905 1.00 89.38 355 ARG A CA 1
ATOM 2817 C C . ARG A 1 355 ? -20.598 -17.387 16.015 1.00 89.38 355 ARG A C 1
ATOM 2819 O O . ARG A 1 355 ? -21.002 -16.775 15.025 1.00 89.38 355 ARG A O 1
ATOM 2826 N N . VAL A 1 356 ? -21.022 -18.608 16.339 1.00 90.00 356 VAL A N 1
ATOM 2827 C CA . VAL A 1 356 ? -22.101 -19.301 15.618 1.00 90.00 356 VAL A CA 1
ATOM 2828 C C . VAL A 1 356 ? -23.379 -18.472 15.706 1.00 90.00 356 VAL A C 1
ATOM 2830 O O . VAL A 1 356 ? -23.885 -18.033 14.671 1.00 90.00 356 VAL A O 1
ATOM 2833 N N . TYR A 1 357 ? -23.810 -18.136 16.925 1.00 90.88 357 TYR A N 1
ATOM 2834 C CA . TYR A 1 357 ? -25.024 -17.358 17.158 1.00 90.88 357 TYR A CA 1
ATOM 2835 C C . TYR A 1 357 ? -24.996 -16.016 16.417 1.00 90.88 357 TYR A C 1
ATOM 2837 O O . TYR A 1 357 ? -25.899 -15.693 15.644 1.00 90.88 357 TYR A O 1
ATOM 2845 N N . THR A 1 358 ? -23.934 -15.230 16.598 1.00 88.50 358 THR A N 1
ATOM 2846 C CA . THR A 1 358 ? -23.826 -13.910 15.957 1.00 88.50 358 THR A CA 1
ATOM 2847 C C . THR A 1 358 ? -23.753 -14.003 14.435 1.00 88.50 358 THR A C 1
ATOM 2849 O O . THR A 1 358 ? -24.294 -13.132 13.758 1.00 88.50 358 THR A O 1
ATOM 2852 N N . SER A 1 359 ? -23.155 -15.058 13.871 1.00 86.56 359 SER A N 1
ATOM 2853 C CA . SER A 1 359 ? -23.094 -15.259 12.417 1.00 86.56 359 SER A CA 1
ATOM 2854 C C . SER A 1 359 ? -24.469 -15.561 11.821 1.00 86.56 359 SER A C 1
ATOM 2856 O O . SER A 1 359 ? -24.819 -14.974 10.793 1.00 86.56 359 SER A O 1
ATOM 2858 N N . GLU A 1 360 ? -25.265 -16.408 12.479 1.00 89.25 360 GLU A N 1
ATOM 2859 C CA . GLU A 1 360 ? -26.636 -16.743 12.066 1.00 89.25 360 GLU A CA 1
ATOM 2860 C C . GLU A 1 360 ? -27.566 -15.521 12.089 1.00 89.25 360 GLU A C 1
ATOM 2862 O O . GLU A 1 360 ? -28.410 -15.364 11.206 1.00 89.25 360 GLU A O 1
ATOM 2867 N N . HIS A 1 361 ? -27.345 -14.604 13.033 1.00 85.56 361 HIS A N 1
ATOM 2868 C CA . HIS A 1 361 ? -28.152 -13.392 13.206 1.00 85.56 361 HIS A CA 1
ATOM 2869 C C . HIS A 1 361 ? -27.557 -12.154 12.510 1.00 85.56 361 HIS A C 1
ATOM 2871 O O . HIS A 1 361 ? -28.165 -11.090 12.495 1.00 85.56 361 HIS A O 1
ATOM 2877 N N . SER A 1 362 ? -26.390 -12.274 11.868 1.00 73.06 362 SER A N 1
ATOM 2878 C CA . SER A 1 362 ? -25.664 -11.148 11.256 1.00 73.06 362 SER A CA 1
ATOM 2879 C C . SER A 1 362 ? -26.309 -10.553 9.991 1.00 73.06 362 SER A C 1
ATOM 2881 O O . SER A 1 362 ? -25.787 -9.570 9.454 1.00 73.06 362 SER A O 1
ATOM 2883 N N . ARG A 1 363 ? -27.379 -11.157 9.463 1.00 62.19 363 ARG A N 1
ATOM 2884 C CA . ARG A 1 363 ? -28.061 -10.725 8.228 1.00 62.19 363 ARG A CA 1
ATOM 2885 C C . ARG A 1 363 ? -29.439 -10.101 8.462 1.00 62.19 363 ARG A C 1
ATOM 2887 O O . ARG A 1 363 ? -30.079 -9.757 7.471 1.00 62.19 363 ARG A O 1
ATOM 2894 N N . GLN A 1 364 ? -29.882 -10.014 9.715 1.00 50.69 364 GLN A N 1
ATOM 2895 C CA . GLN A 1 364 ? -31.131 -9.345 10.075 1.00 50.69 364 GLN A CA 1
ATOM 2896 C C . GLN A 1 364 ? -30.932 -7.839 10.208 1.00 50.69 364 GLN A C 1
ATOM 2898 O O . GLN A 1 364 ? -29.809 -7.421 10.585 1.00 50.69 364 GLN A O 1
#